Protein 8POF (pdb70)

Structure (mmCIF, N/CA/C/O backbone):
data_8POF
#
_entry.id   8POF
#
_cell.length_a   114.604
_cell.length_b   114.604
_cell.length_c   49.963
_cell.angle_alpha   90.000
_cell.angle_beta   90.000
_cell.angle_gamma   90.000
#
_symmetry.space_group_name_H-M   'I 41'
#
loop_
_entity.id
_entity.type
_entity.pdbx_description
1 polymer 'Putative glycosyl hydrolase family7'
2 non-polymer 2-AMINO-2-HYDROXYMETHYL-PROPANE-1,3-DIOL
3 non-polymer 'SODIUM ION'
4 water water
#
loop_
_atom_site.group_PDB
_atom_site.id
_atom_site.type_symbol
_atom_site.label_atom_id
_atom_site.label_alt_id
_atom_site.label_comp_id
_atom_site.label_asym_id
_atom_site.label_entity_id
_atom_site.label_seq_id
_atom_site.pdbx_PDB_ins_code
_atom_site.Cartn_x
_atom_site.Cartn_y
_atom_site.Cartn_z
_atom_site.occupancy
_atom_site.B_iso_or_equiv
_atom_site.auth_seq_id
_atom_site.auth_comp_id
_atom_site.auth_asym_id
_atom_site.auth_atom_id
_atom_site.pdbx_PDB_model_num
ATOM 1 N N . GLY A 1 1 ? -14.623 -9.557 15.892 1.000 42.280 1 GLY A N 1
ATOM 2 C CA . GLY A 1 1 ? -14.422 -9.267 14.446 1.000 39.910 1 GLY A CA 1
ATOM 3 C C . GLY A 1 1 ? -13.149 -9.907 13.917 1.000 38.460 1 GLY A C 1
ATOM 4 O O 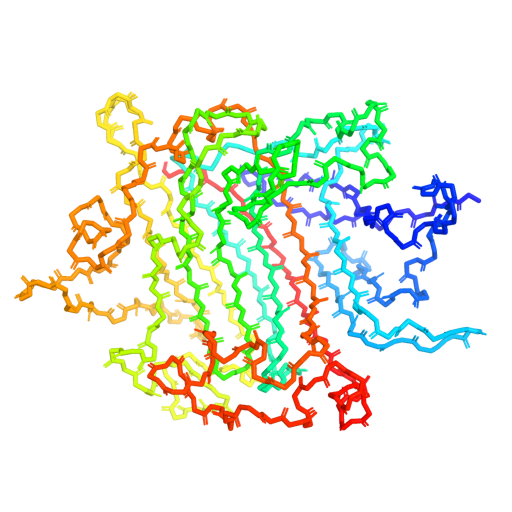. GLY A 1 1 ? -12.123 -9.865 14.627 1.000 39.890 1 GLY A O 1
ATOM 10 N N . GLU A 1 2 ? -13.213 -10.483 12.713 1.000 35.620 2 GLU A N 1
ATOM 11 C CA . GLU A 1 2 ? -12.056 -11.127 12.035 1.000 31.950 2 GLU A CA 1
ATOM 12 C C . GLU A 1 2 ? -11.008 -10.060 11.713 1.000 30.940 2 GLU A C 1
ATOM 13 O O . GLU A 1 2 ? -11.382 -9.037 11.113 1.000 32.410 2 GLU A O 1
ATOM 25 N N . GLN A 1 3 ? -9.752 -10.311 12.093 1.000 30.290 3 GLN A N 1
ATOM 26 C CA . GLN A 1 3 ? -8.588 -9.417 11.849 1.000 30.800 3 GLN A CA 1
ATOM 27 C C . GLN A 1 3 ? -7.706 -10.049 10.768 1.000 27.490 3 GLN A C 1
ATOM 28 O O . GLN A 1 3 ? -6.783 -10.812 11.113 1.000 26.470 3 GLN A O 1
ATOM 42 N N . ARG A 1 4 ? -7.994 -9.753 9.501 1.000 25.350 4 ARG A N 1
ATOM 43 C CA . ARG A 1 4 ? -7.245 -10.338 8.354 1.000 23.670 4 ARG A CA 1
ATOM 44 C C . ARG A 1 4 ? -5.828 -9.766 8.360 1.000 22.930 4 ARG A C 1
ATOM 45 O O . ARG A 1 4 ? -5.653 -8.556 8.504 1.000 21.390 4 ARG A O 1
ATOM 66 N N . PRO A 1 5 ? -4.774 -10.609 8.241 1.000 21.700 5 PRO A N 1
ATOM 67 C CA . PRO A 1 5 ? -3.410 -10.103 8.118 1.000 21.270 5 PRO A CA 1
ATOM 68 C C . PRO A 1 5 ? -3.277 -9.175 6.904 1.000 20.580 5 PRO A C 1
ATOM 69 O O . PRO A 1 5 ? -3.929 -9.408 5.900 1.000 20.690 5 PRO A O 1
ATOM 80 N N . LYS A 1 6 ? -2.447 -8.148 7.034 1.000 20.330 6 LYS A N 1
ATOM 81 C CA . LYS A 1 6 ? -2.119 -7.204 5.938 1.000 21.110 6 LYS A CA 1
ATOM 82 C C . LYS A 1 6 ? -0.743 -7.562 5.383 1.000 20.170 6 LYS A C 1
ATOM 83 O O . LYS A 1 6 ? 0.237 -7.452 6.142 1.000 20.580 6 LYS A O 1
ATOM 102 N N . TRP A 1 7 ? -0.686 -7.980 4.120 1.000 19.040 7 TRP A N 1
ATOM 103 C CA . TRP A 1 7 ? 0.575 -8.342 3.423 1.000 18.440 7 TRP A CA 1
ATOM 104 C C . TRP A 1 7 ? 0.935 -7.215 2.460 1.000 18.200 7 TRP A C 1
ATOM 105 O O . TRP A 1 7 ? 0.129 -6.928 1.551 1.000 18.390 7 TRP A O 1
ATOM 126 N N . THR A 1 8 ? 2.060 -6.547 2.708 1.000 17.650 8 THR A N 1
ATOM 127 C CA . THR A 1 8 ? 2.552 -5.443 1.849 1.000 17.900 8 THR A CA 1
ATOM 128 C C . THR A 1 8 ? 3.513 -6.038 0.824 1.000 18.200 8 THR A C 1
ATOM 129 O O . THR A 1 8 ? 4.477 -6.729 1.224 1.000 18.700 8 THR A O 1
ATOM 140 N N . TRP A 1 9 ? 3.237 -5.775 -0.446 1.000 17.400 9 TRP A N 1
ATOM 141 C CA . TRP A 1 9 ? 4.051 -6.255 -1.587 1.000 17.400 9 TRP A CA 1
ATOM 142 C C . TRP A 1 9 ? 4.308 -5.064 -2.506 1.000 18.330 9 TRP A C 1
ATOM 143 O O . TRP A 1 9 ? 3.822 -3.963 -2.189 1.000 18.060 9 TRP A O 1
ATOM 164 N N . GLU A 1 10 ? 5.076 -5.260 -3.573 1.000 19.720 10 GLU A N 1
ATOM 165 C CA . GLU A 1 10 ? 5.497 -4.158 -4.470 1.000 21.420 10 GLU A CA 1
ATOM 166 C C . GLU A 1 10 ? 4.939 -4.403 -5.868 1.000 19.830 10 GLU A C 1
ATOM 167 O O . GLU A 1 10 ? 5.192 -5.480 -6.418 1.000 18.320 10 GLU A O 1
ATOM 179 N N . LEU A 1 11 ? 4.224 -3.417 -6.407 1.000 19.170 11 LEU A N 1
ATOM 180 C CA . LEU A 1 11 ? 3.735 -3.408 -7.808 1.000 19.280 11 LEU A CA 1
ATOM 181 C C . LEU A 1 11 ? 4.442 -2.263 -8.532 1.000 19.420 11 LEU A C 1
ATOM 182 O O . LEU A 1 11 ? 4.184 -1.096 -8.172 1.000 18.460 11 LEU A O 1
ATOM 198 N N . ASP A 1 12 ? 5.340 -2.585 -9.465 1.000 20.330 12 ASP A N 1
ATOM 199 C CA . ASP A 1 12 ? 6.192 -1.594 -10.180 1.000 22.010 12 ASP A CA 1
ATOM 200 C C . ASP A 1 12 ? 6.777 -0.594 -9.174 1.000 21.470 12 ASP A C 1
ATOM 201 O O . ASP A 1 12 ? 6.683 0.634 -9.411 1.000 21.250 12 ASP A O 1
ATOM 210 N N . GLY A 1 13 ? 7.350 -1.112 -8.086 1.000 21.270 13 GLY A N 1
ATOM 211 C CA . GLY A 1 13 ? 8.163 -0.346 -7.123 1.000 21.790 13 GLY A CA 1
ATOM 212 C C . GLY A 1 13 ? 7.345 0.403 -6.082 1.000 21.810 13 GLY A C 1
ATOM 213 O O . GLY A 1 13 ? 7.982 1.073 -5.246 1.000 23.630 13 GLY A O 1
ATOM 217 N N . LYS A 1 14 ? 6.009 0.301 -6.108 1.000 19.710 14 LYS A N 1
ATOM 218 C CA . LYS A 1 14 ? 5.114 0.967 -5.120 1.000 19.530 14 LYS A CA 1
ATOM 219 C C . LYS A 1 14 ? 4.587 -0.059 -4.114 1.000 18.650 14 LYS A C 1
ATOM 220 O O . LYS A 1 14 ? 4.262 -1.187 -4.525 1.000 18.930 14 LYS A O 1
ATOM 239 N N . ALA A 1 15 ? 4.495 0.340 -2.846 1.000 18.100 15 ALA A N 1
ATOM 240 C CA . ALA A 1 15 ? 4.069 -0.529 -1.728 1.000 17.900 15 ALA A CA 1
ATOM 241 C C . ALA A 1 15 ? 2.545 -0.686 -1.751 1.000 18.070 15 ALA A C 1
ATOM 242 O O . ALA A 1 15 ? 1.844 0.283 -1.398 1.000 18.750 15 ALA A O 1
ATOM 249 N N . VAL A 1 16 ? 2.059 -1.863 -2.154 1.000 17.650 16 VAL A N 1
ATOM 250 C CA . VAL A 1 16 ? 0.609 -2.215 -2.151 1.000 17.660 16 VAL A CA 1
ATOM 251 C C . VAL A 1 16 ? 0.344 -3.088 -0.928 1.000 17.950 16 VAL A C 1
ATOM 252 O O . VAL A 1 16 ? 1.130 -4.024 -0.682 1.000 17.500 16 VAL A O 1
ATOM 265 N N . THR A 1 17 ? -0.720 -2.791 -0.186 1.000 18.310 17 THR A N 1
ATOM 266 C CA . THR A 1 17 ? -1.154 -3.652 0.941 1.000 17.890 17 THR A CA 1
ATOM 267 C C . THR A 1 17 ? -2.439 -4.374 0.550 1.000 18.430 17 THR A C 1
ATOM 268 O O . THR A 1 17 ? -3.419 -3.700 0.147 1.000 18.520 17 THR A O 1
ATOM 279 N N . SER A 1 18 ? -2.399 -5.701 0.629 1.000 17.240 18 SER A N 1
ATOM 280 C CA . SER A 1 18 ? -3.584 -6.577 0.457 1.000 17.880 18 SER A CA 1
ATOM 281 C C . SER A 1 18 ? -3.913 -7.212 1.800 1.000 18.020 18 SER A C 1
ATOM 282 O O . SER A 1 18 ? -3.015 -7.290 2.662 1.000 18.990 18 SER A O 1
ATOM 290 N N . LEU A 1 19 ? -5.163 -7.624 1.958 1.000 18.170 19 LEU A N 1
ATOM 291 C CA . LEU A 1 19 ? -5.611 -8.434 3.108 1.000 19.140 19 LEU A CA 1
ATOM 292 C C . LEU A 1 19 ? -5.437 -9.904 2.730 1.000 18.650 19 LEU A C 1
ATOM 293 O O . LEU A 1 19 ? -5.540 -10.226 1.526 1.000 20.100 19 LEU A O 1
ATOM 309 N N . ILE A 1 20 ? -5.143 -10.745 3.712 1.000 18.190 20 ILE A N 1
ATOM 310 C CA . ILE A 1 20 ? -5.084 -12.223 3.554 1.000 18.630 20 ILE A CA 1
ATOM 311 C C . ILE A 1 20 ? -6.414 -12.773 4.070 1.000 18.560 20 ILE A C 1
ATOM 312 O O . ILE A 1 20 ? -6.768 -12.450 5.223 1.000 19.530 20 ILE A O 1
ATOM 328 N N . THR A 1 21 ? -7.132 -13.544 3.252 1.000 17.830 21 THR A N 1
ATOM 329 C CA . THR A 1 21 ? -8.405 -14.181 3.681 1.000 18.440 21 THR A CA 1
ATOM 330 C C . THR A 1 21 ? -8.348 -15.681 3.392 1.000 17.860 21 THR A C 1
ATOM 331 O O . THR A 1 21 ? -7.817 -16.076 2.337 1.000 18.300 21 THR A O 1
ATOM 342 N N . GLN A 1 22 ? -8.871 -16.485 4.318 1.000 17.730 22 GLN A N 1
ATOM 343 C CA . GLN A 1 22 ? -8.823 -17.963 4.240 1.000 17.800 22 GLN A CA 1
ATOM 344 C C . GLN A 1 22 ? -10.091 -18.479 3.560 1.000 18.060 22 GLN A C 1
ATOM 345 O O . GLN A 1 22 ? -11.156 -17.829 3.681 1.000 17.660 22 GLN A O 1
ATOM 359 N N . ASP A 1 23 ? -9.944 -19.605 2.868 1.000 18.690 23 ASP A N 1
ATOM 360 C CA . ASP A 1 23 ? -10.996 -20.286 2.071 1.000 19.900 23 ASP A CA 1
ATOM 361 C C . ASP A 1 23 ? -12.206 -20.626 2.957 1.000 20.280 23 ASP A C 1
ATOM 362 O O . ASP A 1 23 ? -12.021 -20.974 4.140 1.000 19.490 23 ASP A O 1
ATOM 371 N N . THR A 1 24 ? -13.392 -20.573 2.351 1.000 21.270 24 THR A N 1
ATOM 372 C CA . THR A 1 24 ? -14.718 -20.816 2.988 1.000 23.040 24 THR A CA 1
ATOM 373 C C . THR A 1 24 ? -14.770 -22.194 3.669 1.000 24.080 24 THR A C 1
ATOM 374 O O . THR A 1 24 ? -15.548 -22.335 4.633 1.000 24.040 24 THR A O 1
ATOM 385 N N . VAL A 1 25 ? -13.998 -23.175 3.188 1.000 24.610 25 VAL A N 1
ATOM 386 C CA . VAL A 1 25 ? -13.994 -24.570 3.728 1.000 26.750 25 VAL A CA 1
ATOM 387 C C . VAL A 1 25 ? -13.631 -24.536 5.218 1.000 26.480 25 VAL A C 1
ATOM 388 O O . VAL A 1 25 ? -14.096 -25.435 5.953 1.000 26.940 25 VAL A O 1
ATOM 401 N N . SER A 1 26 ? -12.827 -23.551 5.636 1.000 24.130 26 SER A N 1
ATOM 402 C CA . SER A 1 26 ? -12.290 -23.413 7.018 1.000 25.350 26 SER A CA 1
ATOM 403 C C . SER A 1 26 ? -13.229 -22.586 7.902 1.000 25.440 26 SER A C 1
ATOM 404 O O . SER A 1 26 ? -12.865 -22.369 9.074 1.000 25.480 26 SER A O 1
ATOM 412 N N . ARG A 1 27 ? -14.367 -22.123 7.366 1.000 24.050 27 ARG A N 1
ATOM 413 C CA . ARG A 1 27 ? -15.229 -21.099 8.019 1.000 24.530 27 ARG A CA 1
ATOM 414 C C . ARG A 1 27 ? -16.498 -21.743 8.594 1.000 25.630 27 ARG A C 1
ATOM 415 O O . ARG A 1 27 ? -17.496 -21.024 8.754 1.000 26.080 27 ARG A O 1
ATOM 436 N N . GLY A 1 28 ? -16.450 -23.040 8.905 1.000 28.550 28 GLY A N 1
ATOM 437 C CA . GLY A 1 28 ? -17.553 -23.769 9.563 1.000 30.460 28 GLY A CA 1
ATOM 438 C C . GLY A 1 28 ? -18.725 -24.026 8.634 1.000 32.350 28 GLY A C 1
ATOM 439 O O . GLY A 1 28 ? -18.578 -23.834 7.408 1.000 31.800 28 GLY A O 1
ATOM 443 N N . THR A 1 29 ? -19.863 -24.431 9.209 1.000 34.460 29 THR A N 1
ATOM 444 C CA . THR A 1 29 ? -21.041 -24.974 8.474 1.000 35.860 29 THR A CA 1
ATOM 445 C C . THR A 1 29 ? -21.668 -23.912 7.562 1.000 35.860 29 THR A C 1
ATOM 446 O O . THR A 1 29 ? -22.204 -24.301 6.512 1.000 39.510 29 THR A O 1
ATOM 457 N N . THR A 1 30 ? -21.634 -22.633 7.947 1.000 35.330 30 THR A N 1
ATOM 458 C CA . THR A 1 30 ? -22.183 -21.515 7.125 1.000 35.310 30 THR A CA 1
ATOM 459 C C . THR A 1 30 ? -21.204 -21.168 5.995 1.000 34.680 30 THR A C 1
ATOM 460 O O . THR A 1 30 ? -21.660 -20.632 4.971 1.000 33.420 30 THR A O 1
ATOM 471 N N . GLY A 1 31 ? -19.910 -21.441 6.192 1.000 33.570 31 GLY A N 1
ATOM 472 C CA . GLY A 1 31 ? -18.830 -21.045 5.262 1.000 32.820 31 GLY A CA 1
ATOM 473 C C . GLY A 1 31 ? -18.514 -19.561 5.363 1.000 31.740 31 GLY A C 1
ATOM 474 O O . GLY A 1 31 ? -17.709 -19.067 4.538 1.000 30.950 31 GLY A O 1
ATOM 478 N N . LYS A 1 32 ? -19.110 -18.869 6.341 1.000 30.330 32 LYS A N 1
ATOM 479 C CA . LYS A 1 32 ? -18.920 -17.412 6.576 1.000 30.870 32 LYS A CA 1
ATOM 480 C C . LYS A 1 32 ? -18.569 -17.156 8.047 1.000 28.270 32 LYS A C 1
ATOM 481 O O . LYS A 1 32 ? -18.594 -15.989 8.455 1.000 28.830 32 LYS A O 1
ATOM 500 N N . GLY A 1 33 ? -18.207 -18.200 8.798 1.000 27.380 33 GLY A N 1
ATOM 501 C CA . GLY A 1 33 ? -17.661 -18.067 10.162 1.000 27.660 33 GLY A CA 1
ATOM 502 C C . GLY A 1 33 ? -16.373 -17.258 10.160 1.000 27.500 33 GLY A C 1
ATOM 503 O O . GLY A 1 33 ? -15.694 -17.229 9.112 1.000 26.600 33 GLY A O 1
ATOM 507 N N . ASP A 1 34 ? -16.051 -16.617 11.285 1.000 27.190 34 ASP A N 1
ATOM 508 C CA . ASP A 1 34 ? -14.813 -15.811 11.463 1.000 28.780 34 ASP A CA 1
ATOM 509 C C . ASP A 1 34 ? -13.594 -16.740 11.496 1.000 27.190 34 ASP A C 1
ATOM 510 O O . ASP A 1 34 ? -13.728 -17.886 11.962 1.000 27.700 34 ASP A O 1
ATOM 519 N N . ILE A 1 35 ? -12.447 -16.248 11.025 1.000 25.250 35 ILE A N 1
ATOM 520 C CA . ILE A 1 35 ? -11.144 -16.975 11.089 1.000 24.860 35 ILE A CA 1
ATOM 521 C C . ILE A 1 35 ? -10.263 -16.273 12.124 1.000 23.740 35 ILE A C 1
ATOM 522 O O . ILE A 1 35 ? -10.171 -15.039 12.082 1.000 23.850 35 ILE A O 1
ATOM 538 N N . ASP A 1 36 ? -9.648 -17.051 13.017 1.000 24.440 36 ASP A N 1
ATOM 539 C CA . ASP A 1 36 ? -8.496 -16.629 13.851 1.000 23.890 36 ASP A CA 1
ATOM 540 C C . ASP A 1 36 ? -7.231 -17.092 13.124 1.000 21.970 36 ASP A C 1
ATOM 541 O O . ASP A 1 36 ? -6.967 -18.303 13.128 1.000 22.580 36 ASP A O 1
ATOM 550 N N . TYR A 1 37 ? -6.498 -16.166 12.504 1.000 21.570 37 TYR A N 1
ATOM 551 C CA . TYR A 1 37 ? -5.310 -16.472 11.661 1.000 21.420 37 TYR A CA 1
ATOM 552 C C . TYR A 1 37 ? -4.179 -17.005 12.546 1.000 21.690 37 TYR A C 1
ATOM 553 O O . TYR A 1 37 ? -3.442 -17.872 12.089 1.000 21.140 37 TYR A O 1
ATOM 571 N N . ASN A 1 38 ? -4.086 -16.550 13.797 1.000 24.030 38 ASN A N 1
ATOM 572 C CA . ASN A 1 38 ? -3.119 -17.102 14.786 1.000 25.950 38 ASN A CA 1
ATOM 573 C C . ASN A 1 38 ? -3.395 -18.600 14.968 1.000 25.630 38 ASN A C 1
ATOM 574 O O . ASN A 1 38 ? -2.427 -19.380 15.006 1.000 26.800 38 ASN A O 1
ATOM 585 N N . ALA A 1 39 ? -4.669 -18.991 15.032 1.000 24.280 39 ALA A N 1
ATOM 586 C CA . ALA A 1 39 ? -5.107 -20.389 15.257 1.000 23.910 39 ALA A CA 1
ATOM 587 C C . ALA A 1 39 ? -4.886 -21.237 13.996 1.000 22.630 39 ALA A C 1
ATOM 588 O O . ALA A 1 39 ? -4.572 -22.432 14.148 1.000 22.280 39 ALA A O 1
ATOM 595 N N . THR A 1 40 ? -5.029 -20.664 12.794 1.000 21.390 40 THR A N 1
ATOM 596 C CA . THR A 1 40 ? -4.813 -21.424 11.526 1.000 21.460 40 THR A CA 1
ATOM 597 C C . THR A 1 40 ? -3.329 -21.368 11.126 1.000 20.580 40 THR A C 1
ATOM 598 O O . THR A 1 40 ? -2.963 -22.034 10.153 1.000 22.320 40 THR A O 1
ATOM 609 N N . GLY A 1 41 ? -2.501 -20.631 11.868 1.000 20.150 41 GLY A N 1
ATOM 610 C CA . GLY A 1 41 ? -1.035 -20.609 11.695 1.000 19.910 41 GLY A CA 1
ATOM 611 C C . GLY A 1 41 ? -0.625 -19.722 10.537 1.000 19.830 41 GLY A C 1
ATOM 612 O O . GLY A 1 41 ? 0.334 -20.079 9.834 1.000 19.300 41 GLY A O 1
ATOM 616 N N . VAL A 1 42 ? -1.344 -18.611 10.344 1.000 19.040 42 VAL A N 1
ATOM 617 C CA . VAL A 1 42 ? -1.093 -17.628 9.251 1.000 20.220 42 VAL A CA 1
ATOM 618 C C . VAL A 1 42 ? -0.647 -16.313 9.887 1.000 21.340 42 VAL A C 1
ATOM 619 O O . VAL A 1 42 ? -1.491 -15.640 10.509 1.000 21.920 42 VAL A O 1
ATOM 632 N N . LEU A 1 43 ? 0.631 -15.971 9.730 1.000 22.170 43 LEU A N 1
ATOM 633 C CA . LEU A 1 43 ? 1.277 -14.846 10.452 1.000 24.020 43 LEU A CA 1
ATOM 634 C C . LEU A 1 43 ? 1.922 -13.923 9.420 1.000 23.360 43 LEU A C 1
ATOM 635 O O . LEU A 1 43 ? 2.557 -14.434 8.494 1.000 22.750 43 LEU A O 1
ATOM 651 N N . VAL A 1 44 ? 1.731 -12.611 9.551 1.000 21.980 44 VAL A N 1
ATOM 652 C CA . VAL A 1 44 ? 2.547 -11.627 8.790 1.000 21.560 44 VAL A CA 1
ATOM 653 C C . VAL A 1 44 ? 3.453 -10.908 9.794 1.000 22.250 44 VAL A C 1
ATOM 654 O O . VAL A 1 44 ? 2.968 -10.552 10.894 1.000 21.990 44 VAL A O 1
ATOM 667 N N . SER A 1 45 ? 4.719 -10.728 9.422 1.000 22.340 45 SER A N 1
ATOM 668 C CA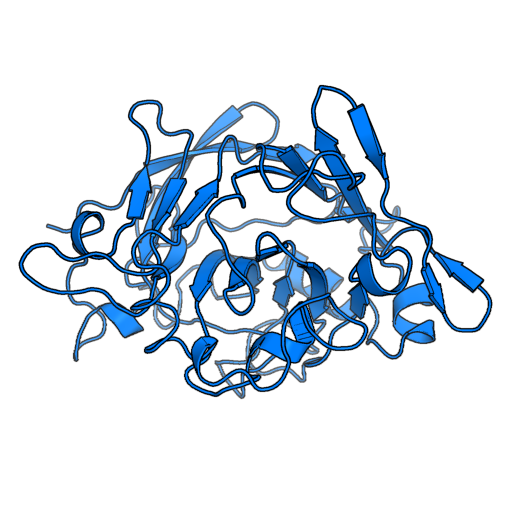 . SER A 1 45 ? 5.761 -10.033 10.230 1.000 23.310 45 SER A CA 1
ATOM 669 C C . SER A 1 45 ? 5.334 -8.585 10.530 1.000 25.010 45 SER A C 1
ATOM 670 O O . SER A 1 45 ? 4.432 -8.069 9.842 1.000 22.050 45 SER A O 1
ATOM 678 N N . GLU A 1 46 ? 5.997 -7.946 11.503 1.000 27.960 46 GLU A N 1
ATOM 679 C CA . GLU A 1 46 ? 5.705 -6.560 11.971 1.000 31.000 46 GLU A CA 1
ATOM 680 C C . GLU A 1 46 ? 5.837 -5.570 10.807 1.000 29.250 46 GLU A C 1
ATOM 681 O O . GLU A 1 46 ? 5.046 -4.616 10.752 1.000 30.110 46 GLU A O 1
ATOM 693 N N . ASP A 1 47 ? 6.814 -5.791 9.923 1.000 26.800 47 ASP A N 1
ATOM 694 C CA . ASP A 1 47 ? 7.143 -4.886 8.789 1.000 26.230 47 ASP A CA 1
ATOM 695 C C . ASP A 1 47 ? 6.190 -5.147 7.616 1.000 24.030 47 ASP A C 1
ATOM 696 O O . ASP A 1 47 ? 6.315 -4.448 6.604 1.000 22.790 47 ASP A O 1
ATOM 705 N N . GLY A 1 48 ? 5.281 -6.121 7.747 1.000 22.950 48 GLY A N 1
ATOM 706 C CA . GLY A 1 48 ? 4.237 -6.414 6.745 1.000 22.440 48 GLY A CA 1
ATOM 707 C C . GLY A 1 48 ? 4.757 -7.172 5.535 1.000 21.080 48 GLY A C 1
ATOM 708 O O . GLY A 1 48 ? 3.967 -7.365 4.598 1.000 21.180 48 GLY A O 1
ATOM 712 N N . LYS A 1 49 ? 6.014 -7.629 5.553 1.000 20.040 49 LYS A N 1
ATOM 713 C CA . LYS A 1 49 ? 6.715 -8.114 4.331 1.000 20.450 49 LYS A CA 1
ATOM 714 C C . LYS A 1 49 ? 6.719 -9.647 4.249 1.000 19.360 49 LYS A C 1
ATOM 715 O O . LYS A 1 49 ? 6.806 -10.156 3.123 1.000 17.850 49 LYS A O 1
ATOM 734 N N . THR A 1 50 ? 6.683 -10.349 5.382 1.000 18.540 50 THR A N 1
ATOM 735 C CA . THR A 1 50 ? 6.888 -11.823 5.432 1.000 18.260 50 THR A CA 1
ATOM 736 C C . THR A 1 50 ? 5.598 -12.513 5.877 1.000 18.520 50 THR A C 1
ATOM 737 O O . THR A 1 50 ? 5.069 -12.168 6.949 1.000 18.170 50 THR A O 1
ATOM 748 N N . LEU A 1 51 ? 5.126 -13.446 5.054 1.000 18.290 51 LEU A N 1
ATOM 749 C CA . LEU A 1 51 ? 3.956 -14.309 5.335 1.000 18.000 51 LEU A CA 1
ATOM 750 C C . LEU A 1 51 ? 4.469 -15.684 5.757 1.000 18.110 51 LEU A C 1
ATOM 751 O O . LEU A 1 51 ? 5.172 -16.326 4.957 1.000 16.850 51 LEU A O 1
ATOM 767 N N . THR A 1 52 ? 4.138 -16.097 6.980 1.000 17.790 52 THR A N 1
ATOM 768 C CA . THR A 1 52 ? 4.416 -17.461 7.506 1.000 18.390 52 THR A CA 1
ATOM 769 C C . THR A 1 52 ? 3.120 -18.273 7.485 1.000 18.260 52 THR A C 1
ATOM 770 O O . THR A 1 52 ? 2.098 -17.788 8.013 1.000 18.900 52 THR A O 1
ATOM 781 N N . GLN A 1 53 ? 3.183 -19.456 6.880 1.000 17.300 53 GLN A N 1
ATOM 782 C CA . GLN A 1 53 ? 2.042 -20.378 6.724 1.000 17.140 53 GLN A CA 1
ATOM 783 C C . GLN A 1 53 ? 2.432 -21.733 7.314 1.000 16.860 53 GLN A C 1
ATOM 784 O O . GLN A 1 53 ? 3.315 -22.391 6.735 1.000 15.820 53 GLN A O 1
ATOM 798 N N . ARG A 1 54 ? 1.807 -22.108 8.436 1.000 16.850 54 ARG A N 1
ATOM 799 C CA . ARG A 1 54 ? 2.087 -23.382 9.146 1.000 17.780 54 ARG A CA 1
ATOM 800 C C . ARG A 1 54 ? 1.122 -24.469 8.669 1.000 17.730 54 ARG A C 1
ATOM 801 O O . ARG A 1 54 ? -0.062 -24.165 8.431 1.000 17.410 54 ARG A O 1
ATOM 822 N N . MET A 1 55 ? 1.611 -25.705 8.572 1.000 17.530 55 MET A N 1
ATOM 823 C CA . MET A 1 55 ? 0.775 -26.877 8.218 1.000 18.580 55 MET A CA 1
ATOM 824 C C . MET A 1 55 ? -0.123 -27.241 9.407 1.000 18.740 55 MET A C 1
ATOM 825 O O . MET A 1 55 ? -1.337 -27.496 9.199 1.000 18.350 55 MET A O 1
ATOM 839 N N . ARG A 1 56 ? 0.458 -27.281 10.607 1.000 19.930 56 ARG A N 1
ATOM 840 C CA . ARG A 1 56 ? -0.255 -27.701 11.844 1.000 20.980 56 ARG A CA 1
ATOM 841 C C . ARG A 1 56 ? -0.008 -26.658 12.934 1.000 20.360 56 ARG A C 1
ATOM 842 O O . ARG A 1 56 ? 1.160 -26.282 13.139 1.000 19.670 56 ARG A O 1
ATOM 863 N N . THR A 1 57 ? -1.081 -26.219 13.596 1.000 20.240 57 THR A N 1
ATOM 864 C CA . THR A 1 57 ? -1.054 -25.194 14.672 1.000 20.990 57 THR A CA 1
ATOM 865 C C . THR A 1 57 ? -2.028 -25.601 15.781 1.000 22.010 57 THR A C 1
ATOM 866 O O . THR A 1 57 ? -3.204 -25.864 15.462 1.000 21.200 57 THR A O 1
ATOM 877 N N . MET A 1 58 ? -1.546 -25.637 17.026 1.000 22.530 58 MET A N 1
ATOM 878 C CA . MET A 1 58 ? -2.373 -25.945 18.222 1.000 24.170 58 MET A CA 1
ATOM 879 C C . MET A 1 58 ? -2.429 -24.688 19.093 1.000 23.030 58 MET A C 1
ATOM 880 O O . MET A 1 58 ? -1.363 -24.174 19.429 1.000 20.870 58 MET A O 1
ATOM 894 N N . THR A 1 59 ? -3.633 -24.200 19.398 1.000 22.900 59 THR A N 1
ATOM 895 C CA . THR A 1 59 ? -3.871 -23.046 20.305 1.000 24.100 59 THR A CA 1
ATOM 896 C C . THR A 1 59 ? -4.821 -23.525 21.409 1.000 25.790 59 THR A C 1
ATOM 897 O O . THR A 1 59 ? -4.333 -24.160 22.360 1.000 26.160 59 THR A O 1
ATOM 908 N N . THR A 1 60 ? -6.118 -23.246 21.275 1.000 25.980 60 THR A N 1
ATOM 909 C CA . THR A 1 60 ? -7.197 -23.850 22.103 1.000 27.250 60 THR A CA 1
ATOM 910 C C . THR A 1 60 ? -7.841 -24.989 21.306 1.000 27.980 60 THR A C 1
ATOM 911 O O . THR A 1 60 ? -8.656 -25.733 21.879 1.000 28.620 60 THR A O 1
ATOM 922 N N . TRP A 1 61 ? -7.483 -25.097 20.021 1.000 27.240 61 TRP A N 1
ATOM 923 C CA . TRP A 1 61 ? -7.887 -26.190 19.100 1.000 27.240 61 TRP A CA 1
ATOM 924 C C . TRP A 1 61 ? -6.761 -26.407 18.084 1.000 27.600 61 TRP A C 1
ATOM 925 O O . TRP A 1 61 ? -5.824 -25.589 18.059 1.000 25.520 61 TRP A O 1
ATOM 946 N N . GLU A 1 62 ? -6.847 -27.471 17.288 1.000 27.500 62 GLU A N 1
ATOM 947 C CA . GLU A 1 62 ? -5.735 -27.906 16.410 1.000 26.980 62 GLU A CA 1
ATOM 948 C C . GLU A 1 62 ? -6.120 -27.736 14.942 1.000 25.880 62 GLU A C 1
ATOM 949 O O . GLU A 1 62 ? -7.032 -28.447 14.476 1.000 25.150 62 GLU A O 1
ATOM 961 N N . ASN A 1 63 ? -5.416 -26.848 14.243 1.000 24.140 63 ASN A N 1
ATOM 962 C CA . ASN A 1 63 ? -5.454 -26.775 12.763 1.000 23.640 63 ASN A CA 1
ATOM 963 C C . ASN A 1 63 ? -4.501 -27.839 12.216 1.000 22.680 63 ASN A C 1
ATOM 964 O O . ASN A 1 63 ? -3.307 -27.784 12.521 1.000 20.920 63 ASN A O 1
ATOM 975 N N . LYS A 1 64 ? -5.024 -28.777 11.433 1.000 23.030 64 LYS A N 1
ATOM 976 C CA . LYS A 1 64 ? -4.259 -29.940 10.924 1.000 23.510 64 LYS A CA 1
ATOM 977 C C . LYS A 1 64 ? -4.207 -29.913 9.393 1.000 22.030 64 LYS A C 1
ATOM 978 O O . LYS A 1 64 ? -3.704 -30.884 8.827 1.000 20.290 64 LYS A O 1
ATOM 997 N N . TRP A 1 65 ? -4.694 -28.841 8.760 1.000 22.030 65 TRP A N 1
ATOM 998 C CA . TRP A 1 65 ? -5.030 -28.834 7.305 1.000 23.230 65 TRP A CA 1
ATOM 999 C C . TRP A 1 65 ? -4.289 -27.720 6.561 1.000 22.620 65 TRP A C 1
ATOM 1000 O O . TRP A 1 65 ? -4.695 -27.410 5.425 1.000 23.310 65 TRP A O 1
ATOM 1021 N N . GLY A 1 66 ? -3.250 -27.145 7.169 1.000 20.930 66 GLY A N 1
ATOM 1022 C CA . GLY A 1 66 ? -2.604 -25.930 6.641 1.000 19.890 66 GLY A CA 1
ATOM 1023 C C . GLY A 1 66 ? -3.648 -24.869 6.341 1.000 18.690 66 GLY A C 1
ATOM 1024 O O . GLY A 1 66 ? -4.567 -24.672 7.155 1.000 18.970 66 GLY A O 1
ATOM 1028 N N . SER A 1 67 ? -3.553 -24.206 5.196 1.000 17.590 67 SER A N 1
ATOM 1029 C CA . SER A 1 67 ? -4.533 -23.150 4.839 1.000 17.080 67 SER A CA 1
ATOM 1030 C C . SER A 1 67 ? -4.501 -22.887 3.336 1.000 17.100 67 SER A C 1
ATOM 1031 O O . SER A 1 67 ? -3.417 -23.013 2.733 1.000 16.070 67 SER A O 1
ATOM 1039 N N . ARG A 1 68 ? -5.661 -22.559 2.768 1.000 16.870 68 ARG A N 1
ATOM 1040 C CA . ARG A 1 68 ? -5.731 -21.933 1.426 1.000 17.030 68 ARG A CA 1
ATOM 1041 C C . ARG A 1 68 ? -6.112 -20.467 1.614 1.000 16.750 68 ARG A C 1
ATOM 1042 O O . ARG A 1 68 ? -7.197 -20.189 2.170 1.000 16.630 68 ARG A O 1
ATOM 1063 N N . LEU A 1 69 ? -5.221 -19.573 1.186 1.000 16.590 69 LEU A N 1
ATOM 1064 C CA . LEU A 1 69 ? -5.337 -18.111 1.380 1.000 16.680 69 LEU A CA 1
ATOM 1065 C C . LEU A 1 69 ? -5.472 -17.414 0.028 1.000 16.750 69 LEU A C 1
ATOM 1066 O O . LEU A 1 69 ? -4.879 -17.884 -0.962 1.000 16.130 69 LEU A O 1
ATOM 1082 N N . TYR A 1 70 ? -6.210 -16.309 0.011 1.000 16.740 70 TYR A N 1
ATOM 1083 C CA . TYR A 1 70 ? -6.365 -15.422 -1.167 1.000 16.480 70 TYR A CA 1
ATOM 1084 C C . TYR A 1 70 ? -5.901 -14.022 -0.787 1.000 16.710 70 TYR A C 1
ATOM 1085 O O . TYR A 1 70 ? -6.169 -13.583 0.358 1.000 15.440 70 TYR A O 1
ATOM 1103 N N . LEU A 1 71 ? -5.229 -13.340 -1.713 1.000 16.590 71 LEU A N 1
ATOM 1104 C CA . LEU A 1 71 ? -4.967 -11.892 -1.558 1.000 17.460 71 LEU A CA 1
ATOM 1105 C C . LEU A 1 71 ? -6.267 -11.156 -1.870 1.000 17.500 71 LEU A C 1
ATOM 1106 O O . LEU A 1 71 ? -6.810 -11.332 -2.974 1.000 17.820 71 LEU A O 1
ATOM 1122 N N . LEU A 1 72 ? -6.742 -10.403 -0.890 1.000 17.110 72 LEU A N 1
ATOM 1123 C CA . LEU A 1 72 ? -8.010 -9.650 -0.930 1.000 17.840 72 LEU A CA 1
ATOM 1124 C C . LEU A 1 72 ? -7.660 -8.169 -1.052 1.000 17.590 72 LEU A C 1
ATOM 1125 O O . LEU A 1 72 ? -6.736 -7.702 -0.335 1.000 17.440 72 LEU A O 1
ATOM 1141 N N . ASN A 1 73 ? -8.368 -7.463 -1.930 1.000 17.350 73 ASN A N 1
ATOM 1142 C CA . ASN A 1 73 ? -8.225 -6.000 -2.098 1.000 17.910 73 ASN A CA 1
ATOM 1143 C C . ASN A 1 73 ? -8.466 -5.325 -0.741 1.000 18.300 73 ASN A C 1
ATOM 1144 O O . ASN A 1 73 ? -9.255 -5.850 0.073 1.000 17.660 73 ASN A O 1
ATOM 1155 N N . ALA A 1 74 ? -7.815 -4.186 -0.522 1.000 18.820 74 ALA A N 1
ATOM 1156 C CA . ALA A 1 74 ? -7.945 -3.348 0.692 1.000 20.340 74 ALA A CA 1
ATOM 1157 C C . ALA A 1 74 ? -9.419 -2.980 0.942 1.000 20.770 74 ALA A C 1
ATOM 1158 O O . ALA A 1 74 ? -9.749 -2.682 2.100 1.000 21.200 74 ALA A O 1
ATOM 1165 N N . ASP A 1 75 ? -10.283 -3.054 -0.079 1.000 21.540 75 ASP A N 1
ATOM 1166 C CA . ASP A 1 75 ? -11.743 -2.775 0.063 1.000 22.120 75 ASP A CA 1
ATOM 1167 C C . ASP A 1 75 ? -12.403 -3.844 0.950 1.000 22.510 75 ASP A C 1
ATOM 1168 O O . ASP A 1 75 ? -13.520 -3.587 1.432 1.000 22.650 75 ASP A O 1
ATOM 1177 N N . GLY A 1 76 ? -11.747 -4.994 1.151 1.000 21.120 76 GLY A N 1
ATOM 1178 C CA . GLY A 1 76 ? -12.201 -6.073 2.051 1.000 21.930 76 GLY A CA 1
ATOM 1179 C C . GLY A 1 76 ? -13.401 -6.827 1.501 1.000 21.990 76 GLY A C 1
ATOM 1180 O O . GLY A 1 76 ? -14.081 -7.506 2.290 1.000 21.150 76 GLY A O 1
ATOM 1184 N N . GLN A 1 77 ? -13.660 -6.739 0.194 1.000 22.700 77 GLN A N 1
ATOM 1185 C CA . GLN A 1 77 ? -14.869 -7.354 -0.424 1.000 24.220 77 GLN A CA 1
ATOM 1186 C C . GLN A 1 77 ? -14.543 -8.074 -1.735 1.000 23.890 77 GLN A C 1
ATOM 1187 O O . GLN A 1 77 ? -15.316 -8.975 -2.111 1.000 25.020 77 GLN A O 1
ATOM 1201 N N . ASN A 1 78 ? -13.451 -7.697 -2.396 1.000 22.030 78 ASN A N 1
ATOM 1202 C CA . ASN A 1 78 ? -13.054 -8.231 -3.722 1.000 21.030 78 ASN A CA 1
ATOM 1203 C C . ASN A 1 78 ? -11.635 -8.786 -3.650 1.000 19.660 78 ASN A C 1
ATOM 1204 O O . ASN A 1 78 ? -10.800 -8.205 -2.922 1.000 18.490 78 ASN A O 1
ATOM 1215 N N . TYR A 1 79 ? -11.367 -9.862 -4.392 1.000 18.370 79 TYR A N 1
ATOM 1216 C CA . TYR A 1 79 ? -10.000 -10.425 -4.492 1.000 17.860 79 TYR A CA 1
ATOM 1217 C C . TYR A 1 79 ? -9.106 -9.383 -5.168 1.000 17.550 79 TYR A C 1
ATOM 1218 O O . TYR A 1 79 ? -9.616 -8.547 -5.954 1.000 16.680 79 TYR A O 1
ATOM 1236 N N . GLU A 1 80 ? -7.824 -9.401 -4.805 1.000 17.240 80 GLU A N 1
ATOM 1237 C CA . GLU A 1 80 ? -6.774 -8.529 -5.378 1.000 17.170 80 GLU A CA 1
ATOM 1238 C C . GLU A 1 80 ? -6.418 -9.049 -6.774 1.000 17.280 80 GLU A C 1
ATOM 1239 O O . GLU A 1 80 ? -5.646 -10.018 -6.861 1.000 17.590 80 GLU A O 1
ATOM 1251 N N . MET A 1 81 ? -6.980 -8.440 -7.820 1.000 17.110 81 MET A N 1
ATOM 1252 C CA . MET A 1 81 ? -6.914 -8.997 -9.196 1.000 17.050 81 MET A CA 1
ATOM 1253 C C . MET A 1 81 ? -5.578 -8.618 -9.843 1.000 17.300 81 MET A C 1
ATOM 1254 O O . MET A 1 81 ? -5.181 -7.445 -9.756 1.000 17.380 81 MET A O 1
ATOM 1268 N N . VAL A 1 82 ? -4.928 -9.579 -10.502 1.000 16.800 82 VAL A N 1
ATOM 1269 C CA . VAL A 1 82 ? -3.638 -9.343 -11.211 1.000 17.030 82 VAL A CA 1
ATOM 1270 C C . VAL A 1 82 ? -3.739 -9.889 -12.638 1.000 17.400 82 VAL A C 1
ATOM 1271 O O . VAL A 1 82 ? -4.446 -10.884 -12.867 1.000 16.510 82 VAL A O 1
ATOM 1284 N N . ASP A 1 83 ? -3.060 -9.219 -13.562 1.000 18.100 83 ASP A N 1
ATOM 1285 C CA . ASP A 1 83 ? -2.834 -9.704 -14.945 1.000 19.000 83 ASP A CA 1
ATOM 1286 C C . ASP A 1 83 ? -1.317 -9.789 -15.122 1.000 18.600 83 ASP A C 1
ATOM 1287 O O . ASP A 1 83 ? -0.670 -8.723 -15.147 1.000 17.850 83 ASP A O 1
ATOM 1296 N N . LEU A 1 84 ? -0.773 -11.007 -15.158 1.000 18.100 84 LEU A N 1
ATOM 1297 C CA . LEU A 1 84 ? 0.694 -11.244 -15.083 1.000 18.920 84 LEU A CA 1
ATOM 1298 C C . LEU A 1 84 ? 1.339 -11.153 -16.473 1.000 18.310 84 LEU A C 1
ATOM 1299 O O . LEU A 1 84 ? 2.572 -11.141 -16.540 1.000 17.830 84 LEU A O 1
ATOM 1315 N N . LYS A 1 85 ? 0.552 -11.027 -17.544 1.000 18.350 85 LYS A N 1
ATOM 1316 C CA . LYS A 1 85 ? 1.108 -10.944 -18.920 1.000 18.650 85 LYS A CA 1
ATOM 1317 C C . LYS A 1 85 ? 1.986 -9.695 -19.033 1.000 18.410 85 LYS A C 1
ATOM 1318 O O . LYS A 1 85 ? 1.522 -8.602 -18.638 1.000 18.370 85 LYS A O 1
ATOM 1337 N N . GLY A 1 86 ? 3.207 -9.861 -19.550 1.000 17.680 86 GLY A N 1
ATOM 1338 C CA . GLY A 1 86 ? 4.190 -8.774 -19.725 1.000 17.990 86 GLY A CA 1
ATOM 1339 C C . GLY A 1 86 ? 4.749 -8.304 -18.398 1.000 18.380 86 GLY A C 1
ATOM 1340 O O . GLY A 1 86 ? 5.329 -7.204 -18.357 1.000 19.020 86 GLY A O 1
ATOM 1344 N N . LYS A 1 87 ? 4.582 -9.109 -17.345 1.000 17.940 87 LYS A N 1
ATOM 1345 C CA . LYS A 1 87 ? 5.104 -8.817 -15.989 1.000 18.580 87 LYS A CA 1
ATOM 1346 C C . LYS A 1 87 ? 6.074 -9.919 -15.575 1.000 17.890 87 LYS A C 1
ATOM 1347 O O . LYS A 1 87 ? 6.065 -11.005 -16.178 1.000 17.860 87 LYS A O 1
ATOM 1366 N N . GLU A 1 88 ? 6.864 -9.637 -14.549 1.000 17.780 88 GLU A N 1
ATOM 1367 C CA . GLU A 1 88 ? 7.570 -10.683 -13.782 1.000 18.960 88 GLU A CA 1
ATOM 1368 C C . GLU A 1 88 ? 7.010 -10.641 -12.367 1.000 17.700 88 GLU A C 1
ATOM 1369 O O . GLU A 1 88 ? 6.652 -9.534 -11.903 1.000 16.980 88 GLU A O 1
ATOM 1381 N N . LEU A 1 89 ? 6.868 -11.821 -11.776 1.000 16.920 89 LEU A N 1
ATOM 1382 C CA . LEU A 1 89 ? 6.512 -12.014 -10.354 1.000 16.590 89 LEU A CA 1
ATOM 1383 C C . LEU A 1 89 ? 7.712 -12.669 -9.673 1.000 15.760 89 LEU A C 1
ATOM 1384 O O . LEU A 1 89 ? 8.218 -13.685 -10.183 1.000 16.000 89 LEU A O 1
ATOM 1400 N N . ALA A 1 90 ? 8.174 -12.070 -8.587 1.000 15.320 90 ALA A N 1
ATOM 1401 C CA . ALA A 1 90 ? 9.279 -12.597 -7.770 1.000 15.070 90 ALA A CA 1
ATOM 1402 C C . ALA A 1 90 ? 8.827 -12.623 -6.315 1.000 15.270 90 ALA A C 1
ATOM 1403 O O . ALA A 1 90 ? 8.028 -11.756 -5.900 1.000 15.490 90 ALA A O 1
ATOM 1410 N N . PHE A 1 91 ? 9.316 -13.601 -5.569 1.000 14.990 91 PHE A N 1
ATOM 1411 C CA . PHE A 1 91 ? 9.151 -13.654 -4.099 1.000 14.730 91 PHE A CA 1
ATOM 1412 C C . PHE A 1 91 ? 10.383 -14.331 -3.516 1.000 15.230 91 PHE A C 1
ATOM 1413 O O . PHE A 1 91 ? 11.026 -15.125 -4.234 1.000 14.920 91 PHE A O 1
ATOM 1430 N N . ASP A 1 92 ? 10.710 -13.989 -2.270 1.000 15.610 92 ASP A N 1
ATOM 1431 C CA . ASP A 1 92 ? 11.745 -14.694 -1.478 1.000 16.590 92 ASP A CA 1
ATOM 1432 C C . ASP A 1 92 ? 11.016 -15.786 -0.700 1.000 16.040 92 ASP A C 1
ATOM 1433 O O . ASP A 1 92 ? 9.868 -15.560 -0.302 1.000 15.380 92 ASP A O 1
ATOM 1442 N N . VAL A 1 93 ? 11.646 -16.938 -0.528 1.000 15.780 93 VAL A N 1
ATOM 1443 C CA . VAL A 1 93 ? 10.974 -18.100 0.102 1.000 16.160 93 VAL A CA 1
ATOM 1444 C C . VAL A 1 93 ? 12.000 -18.844 0.959 1.000 16.540 93 VAL A C 1
ATOM 1445 O O . VAL A 1 93 ? 13.179 -18.899 0.576 1.000 17.060 93 VAL A O 1
ATOM 1458 N N . ASP A 1 94 ? 11.558 -19.310 2.121 1.000 16.820 94 ASP A N 1
ATOM 1459 C CA . ASP A 1 94 ? 12.277 -20.300 2.957 1.000 17.250 94 ASP A CA 1
ATOM 1460 C C . ASP A 1 94 ? 11.504 -21.613 2.872 1.000 16.160 94 ASP A C 1
ATOM 1461 O O . ASP A 1 94 ? 10.391 -21.674 3.420 1.000 15.500 94 ASP A O 1
ATOM 1470 N N . MET A 1 95 ? 12.090 -22.610 2.205 1.000 16.060 95 MET A N 1
ATOM 1471 C CA . MET A 1 95 ? 11.485 -23.946 1.965 1.000 16.390 95 MET A CA 1
ATOM 1472 C C . MET A 1 95 ? 12.077 -24.972 2.936 1.000 17.360 95 MET A C 1
ATOM 1473 O O . MET A 1 95 ? 11.709 -26.154 2.814 1.000 16.900 95 MET A O 1
ATOM 1487 N N . SER A 1 96 ? 12.965 -24.536 3.844 1.000 18.320 96 SER A N 1
ATOM 1488 C CA . SER A 1 96 ? 13.821 -25.440 4.662 1.000 18.860 96 SER A CA 1
ATOM 1489 C C . SER A 1 96 ? 12.990 -26.307 5.621 1.000 19.460 96 SER A C 1
ATOM 1490 O O . SER A 1 96 ? 13.496 -27.383 6.005 1.000 20.180 96 SER A O 1
ATOM 1498 N N . ALA A 1 97 ? 11.769 -25.894 5.984 1.000 18.210 97 ALA A N 1
ATOM 1499 C CA . ALA A 1 97 ? 10.891 -26.644 6.920 1.000 18.120 97 ALA A CA 1
ATOM 1500 C C . ALA A 1 97 ? 9.814 -27.441 6.166 1.000 18.220 97 ALA A C 1
ATOM 1501 O O . ALA A 1 97 ? 8.812 -27.817 6.800 1.000 18.530 97 ALA A O 1
ATOM 1508 N N . LEU A 1 98 ? 10.020 -27.744 4.879 1.000 17.200 98 LEU A N 1
ATOM 1509 C CA . LEU A 1 98 ? 9.021 -28.479 4.050 1.000 17.150 98 LEU A CA 1
ATOM 1510 C C . LEU A 1 98 ? 9.575 -29.833 3.621 1.000 17.410 98 LEU A C 1
ATOM 1511 O O . LEU A 1 98 ? 10.332 -29.937 2.656 1.000 16.260 98 LEU A O 1
ATOM 1527 N N . PRO A 1 99 ? 9.167 -30.929 4.296 1.000 17.540 99 PRO A N 1
ATOM 1528 C CA . PRO A 1 99 ? 9.640 -32.263 3.933 1.000 18.010 99 PRO A CA 1
ATOM 1529 C C . PRO A 1 99 ? 8.956 -32.791 2.667 1.000 18.070 99 PRO A C 1
ATOM 1530 O O . PRO A 1 99 ? 8.027 -32.160 2.173 1.000 17.810 99 PRO A O 1
ATOM 1541 N N . CYS A 1 100 ? 9.424 -33.938 2.183 1.000 17.930 100 CYS A N 1
ATOM 1542 C CA . CYS A 1 100 ? 8.767 -34.712 1.095 1.000 18.730 100 CYS A CA 1
ATOM 1543 C C . CYS A 1 100 ? 7.258 -34.794 1.366 1.000 18.390 100 CYS A C 1
ATOM 1544 O O . CYS A 1 100 ? 6.870 -34.856 2.556 1.000 17.740 100 CYS A O 1
ATOM 1551 N N . SER A 1 101 ? 6.459 -34.699 0.298 1.000 17.260 101 SER A N 1
ATOM 1552 C CA . SER A 1 101 ? 4.996 -34.985 0.242 1.000 17.700 101 SER A CA 1
ATOM 1553 C C . SER A 1 101 ? 4.137 -33.815 0.736 1.000 16.970 101 SER A C 1
ATOM 1554 O O . SER A 1 101 ? 2.903 -33.938 0.662 1.000 16.850 101 SER A O 1
ATOM 1562 N N . ILE A 1 102 ? 4.739 -32.722 1.212 1.000 15.720 102 ILE A N 1
ATOM 1563 C CA . ILE A 1 102 ? 3.979 -31.469 1.474 1.000 15.540 102 ILE A CA 1
ATOM 1564 C C . ILE A 1 102 ? 4.045 -30.607 0.210 1.000 15.180 102 ILE A C 1
ATOM 1565 O O . ILE A 1 102 ? 4.998 -30.761 -0.572 1.000 15.860 102 ILE A O 1
ATOM 1581 N N . ASN A 1 103 ? 3.058 -29.739 0.016 1.000 15.740 103 ASN A N 1
ATOM 1582 C CA . ASN A 1 103 ? 2.976 -28.847 -1.167 1.000 15.730 103 ASN A CA 1
ATOM 1583 C C . ASN A 1 103 ? 2.737 -27.425 -0.661 1.000 15.210 103 ASN A C 1
ATOM 1584 O O . ASN A 1 103 ? 1.625 -27.134 -0.205 1.000 15.170 103 ASN A O 1
ATOM 1595 N N . ALA A 1 104 ? 3.784 -26.599 -0.695 1.000 14.990 104 ALA A N 1
ATOM 1596 C CA . ALA A 1 104 ? 3.694 -25.136 -0.537 1.000 14.960 104 ALA A CA 1
ATOM 1597 C C . ALA A 1 104 ? 3.415 -24.568 -1.928 1.000 15.120 104 ALA A C 1
ATOM 1598 O O . ALA A 1 104 ? 4.325 -24.604 -2.782 1.000 14.860 104 ALA A O 1
ATOM 1605 N N . ALA A 1 105 ? 2.187 -24.103 -2.159 1.000 15.740 105 ALA A N 1
ATOM 1606 C CA . ALA A 1 105 ? 1.740 -23.614 -3.482 1.000 15.390 105 ALA A CA 1
ATOM 1607 C C . ALA A 1 105 ? 1.495 -22.103 -3.431 1.000 15.250 105 ALA A C 1
ATOM 1608 O O . ALA A 1 105 ? 0.870 -21.602 -2.483 1.000 14.760 105 ALA A O 1
ATOM 1615 N N . LEU A 1 106 ? 2.024 -21.397 -4.426 1.000 15.200 106 LEU A N 1
ATOM 1616 C CA . LEU A 1 106 ? 1.714 -19.971 -4.683 1.000 15.000 106 LEU A CA 1
ATOM 1617 C C . LEU A 1 106 ? 1.368 -19.900 -6.163 1.000 14.920 106 LEU A C 1
ATOM 1618 O O . LEU A 1 106 ? 2.209 -20.291 -6.986 1.000 14.800 106 LEU A O 1
ATOM 1634 N N . TYR A 1 107 ? 0.129 -19.531 -6.472 1.000 14.870 107 TYR A N 1
ATOM 1635 C CA . TYR A 1 107 ? -0.408 -19.681 -7.839 1.000 14.700 107 TYR A CA 1
ATOM 1636 C C . TYR A 1 107 ? -1.546 -18.705 -8.070 1.000 14.630 107 TYR A C 1
ATOM 1637 O O . TYR A 1 107 ? -1.945 -17.981 -7.136 1.000 14.450 107 TYR A O 1
ATOM 1655 N N . THR A 1 108 ? -2.000 -18.656 -9.323 1.000 15.180 108 THR A N 1
ATOM 1656 C CA . THR A 1 108 ? -3.107 -17.763 -9.745 1.000 15.740 108 THR A CA 1
ATOM 1657 C C . THR A 1 108 ? -4.171 -18.613 -10.433 1.000 15.830 108 THR A C 1
ATOM 1658 O O . THR A 1 108 ? -3.813 -19.601 -11.115 1.000 16.910 108 THR A O 1
ATOM 1669 N N . VAL A 1 109 ? -5.426 -18.225 -10.250 1.000 15.660 109 VAL A N 1
ATOM 1670 C CA . VAL A 1 109 ? -6.594 -18.873 -10.909 1.000 16.060 109 VAL A CA 1
ATOM 1671 C C . VAL A 1 109 ? -7.566 -17.783 -11.344 1.000 15.990 109 VAL A C 1
ATOM 1672 O O . VAL A 1 109 ? -7.639 -16.732 -10.667 1.000 15.340 109 VAL A O 1
ATOM 1685 N N . GLU A 1 110 ? -8.311 -18.043 -12.417 1.000 16.840 110 GLU A N 1
ATOM 1686 C CA . GLU A 1 110 ? -9.355 -17.105 -12.887 1.000 17.720 110 GLU A CA 1
ATOM 1687 C C . GLU A 1 110 ? -10.617 -17.300 -12.041 1.000 18.100 110 GLU A C 1
ATOM 1688 O O . GLU A 1 110 ? -11.674 -17.671 -12.596 1.000 18.250 110 GLU A O 1
ATOM 1700 N N . MET A 1 111 ? -10.509 -17.056 -10.734 1.000 18.230 111 MET A N 1
ATOM 1701 C CA . MET A 1 111 ? -11.686 -16.896 -9.852 1.000 17.920 111 MET A CA 1
ATOM 1702 C C . MET A 1 111 ? -12.324 -15.540 -10.178 1.000 18.460 111 MET A C 1
ATOM 1703 O O . MET A 1 111 ? -11.596 -14.620 -10.627 1.000 17.710 111 MET A O 1
ATOM 1717 N N . ALA A 1 112 ? -13.639 -15.438 -10.004 1.000 18.520 112 ALA A N 1
ATOM 1718 C CA . ALA A 1 112 ? -14.387 -14.162 -10.047 1.000 19.690 112 ALA A CA 1
ATOM 1719 C C . ALA A 1 112 ? -13.860 -13.246 -8.936 1.000 20.540 112 ALA A C 1
ATOM 1720 O O . ALA A 1 112 ? -13.653 -13.741 -7.805 1.000 20.300 112 ALA A O 1
ATOM 1727 N N . LYS A 1 113 ? -13.649 -11.970 -9.261 1.000 20.520 113 LYS A N 1
ATOM 1728 C CA . LYS A 1 113 ? -13.257 -10.892 -8.311 1.000 22.580 113 LYS A CA 1
ATOM 1729 C C . LYS A 1 113 ? -14.129 -10.958 -7.047 1.000 21.700 113 LYS A C 1
ATOM 1730 O O . LYS A 1 113 ? -13.586 -10.755 -5.940 1.000 19.900 113 LYS A O 1
ATOM 1749 N N . GLY A 1 114 ? -15.430 -11.235 -7.199 1.000 21.360 114 GLY A N 1
ATOM 1750 C CA . GLY A 1 114 ? -16.402 -11.245 -6.085 1.000 21.380 114 GLY A CA 1
ATOM 1751 C C . GLY A 1 114 ? -16.564 -12.612 -5.438 1.000 22.190 114 GLY A C 1
ATOM 1752 O O . GLY A 1 114 ? -17.422 -12.736 -4.540 1.000 22.570 114 GLY A O 1
ATOM 1756 N N . GLY A 1 115 ? -15.779 -13.609 -5.859 1.000 21.740 115 GLY A N 1
ATOM 1757 C CA . GLY A 1 115 ? -15.954 -15.008 -5.434 1.000 22.210 115 GLY A CA 1
ATOM 1758 C C . GLY A 1 115 ? -17.309 -15.541 -5.879 1.000 22.510 115 GLY A C 1
ATOM 1759 O O . GLY A 1 115 ? -17.783 -15.123 -6.946 1.000 22.400 115 GLY A O 1
ATOM 1763 N N . ALA A 1 116 ? -17.916 -16.421 -5.089 1.000 22.340 116 ALA A N 1
ATOM 1764 C CA . ALA A 1 116 ? -19.151 -17.155 -5.455 1.000 23.590 116 ALA A CA 1
ATOM 1765 C C . ALA A 1 116 ? -20.311 -16.167 -5.624 1.000 24.820 116 ALA A C 1
ATOM 1766 O O . ALA A 1 116 ? -21.043 -16.272 -6.636 1.000 24.520 116 ALA A O 1
ATOM 1773 N N . SER A 1 117 ? -20.470 -15.239 -4.679 1.000 24.940 117 SER A N 1
ATOM 1774 C CA . SER A 1 117 ? -21.653 -14.339 -4.631 1.000 27.060 117 SER A CA 1
ATOM 1775 C C . SER A 1 117 ? -21.294 -12.995 -3.986 1.000 25.310 117 SER A C 1
ATOM 1776 O O . SER A 1 117 ? -21.866 -12.668 -2.942 1.000 24.890 117 SER A O 1
ATOM 1784 N N . ASN A 1 118 ? -20.372 -12.248 -4.599 1.000 25.910 118 ASN A N 1
ATOM 1785 C CA . ASN A 1 118 ? -19.888 -10.940 -4.083 1.000 25.300 118 ASN A CA 1
ATOM 1786 C C . ASN A 1 118 ? -19.560 -11.084 -2.590 1.000 24.500 118 ASN A C 1
ATOM 1787 O O . ASN A 1 118 ? -20.037 -10.264 -1.778 1.000 24.290 118 ASN A O 1
ATOM 1798 N N . ASP A 1 119 ? -18.783 -12.109 -2.239 1.000 23.240 119 ASP A N 1
ATOM 1799 C CA . ASP A 1 119 ? -18.464 -12.462 -0.829 1.000 23.610 119 ASP A CA 1
ATOM 1800 C C . ASP A 1 119 ? -17.029 -13.005 -0.756 1.000 22.600 119 ASP A C 1
ATOM 1801 O O . ASP A 1 119 ? -16.794 -13.941 0.017 1.000 21.640 119 ASP A O 1
ATOM 1810 N N . ALA A 1 120 ? -16.107 -12.414 -1.526 1.000 22.140 120 ALA A N 1
ATOM 1811 C CA . ALA A 1 120 ? -14.682 -12.821 -1.616 1.000 21.630 120 ALA A CA 1
ATOM 1812 C C . ALA A 1 120 ? -14.024 -12.791 -0.229 1.000 21.790 120 ALA A C 1
ATOM 1813 O O . ALA A 1 120 ? -13.106 -13.594 0.006 1.000 20.600 120 ALA A O 1
ATOM 1820 N N . GLN A 1 121 ? -14.473 -11.908 0.668 1.000 22.330 121 GLN A N 1
ATOM 1821 C CA . GLN A 1 121 ? -13.903 -11.796 2.039 1.000 22.750 121 GLN A CA 1
ATOM 1822 C C . GLN A 1 121 ? -14.040 -13.128 2.782 1.000 21.850 121 GLN A C 1
ATOM 1823 O O . GLN A 1 121 ? -13.282 -13.333 3.753 1.000 21.680 121 GLN A O 1
ATOM 1837 N N . TYR A 1 122 ? -14.959 -13.998 2.352 1.000 21.830 122 TYR A N 1
ATOM 1838 C CA . TYR A 1 122 ? -15.186 -15.332 2.968 1.000 21.930 122 TYR A CA 1
ATOM 1839 C C . TYR A 1 122 ? -14.466 -16.424 2.170 1.000 20.480 122 TYR A C 1
ATOM 1840 O O . TYR A 1 122 ? -14.698 -17.602 2.459 1.000 20.460 122 TYR A O 1
ATOM 1858 N N . GLY A 1 123 ? -13.584 -16.051 1.233 1.000 20.110 123 GLY A N 1
ATOM 1859 C CA . GLY A 1 123 ? -12.766 -17.017 0.472 1.000 19.150 123 GLY A CA 1
ATOM 1860 C C . GLY A 1 123 ? -13.626 -17.999 -0.307 1.000 18.860 123 GLY A C 1
ATOM 1861 O O . GLY A 1 123 ? -13.347 -19.224 -0.251 1.000 18.330 123 GLY A O 1
ATOM 1865 N N . THR A 1 124 ? -14.641 -17.484 -1.009 1.000 19.120 124 THR A N 1
ATOM 1866 C CA . THR A 1 124 ? -15.622 -18.298 -1.782 1.000 19.380 124 THR A CA 1
ATOM 1867 C C . THR A 1 124 ? -15.234 -18.331 -3.262 1.000 19.360 124 THR A C 1
ATOM 1868 O O . THR A 1 124 ? -14.401 -17.498 -3.680 1.000 18.810 124 THR A O 1
ATOM 1879 N N . GLY A 1 125 ? -15.834 -19.255 -4.018 1.000 18.970 125 GLY A N 1
ATOM 1880 C CA . GLY A 1 125 ? -15.755 -19.302 -5.491 1.000 19.190 125 GLY A CA 1
ATOM 1881 C C . GLY A 1 125 ? -14.450 -19.895 -6.000 1.000 19.190 125 GLY A C 1
ATOM 1882 O O . GLY A 1 125 ? -14.117 -19.659 -7.179 1.000 18.910 125 GLY A O 1
ATOM 1886 N N . TYR A 1 126 ? -13.735 -20.674 -5.181 1.000 19.040 126 TYR A N 1
ATOM 1887 C CA . TYR A 1 126 ? -12.478 -21.322 -5.633 1.000 18.840 126 TYR A CA 1
ATOM 1888 C C . TYR A 1 126 ? -12.753 -22.117 -6.913 1.000 18.750 126 TYR A C 1
ATOM 1889 O O . TYR A 1 126 ? -13.805 -22.789 -7.031 1.000 18.420 126 TYR A O 1
ATOM 1907 N N . CYS A 1 127 ? -11.825 -22.038 -7.860 1.000 18.120 127 CYS A N 1
ATOM 1908 C CA . CYS A 1 127 ? -11.783 -22.925 -9.049 1.000 19.120 127 CYS A CA 1
ATOM 1909 C C . CYS A 1 127 ? -10.318 -23.201 -9.393 1.000 19.170 127 CYS A C 1
ATOM 1910 O O . CYS A 1 127 ? -9.471 -22.365 -9.046 1.000 18.770 127 CYS A O 1
ATOM 1917 N N . ASP A 1 128 ? -10.035 -24.327 -10.045 1.000 18.870 128 ASP A N 1
ATOM 1918 C CA . ASP A 1 128 ? -8.680 -24.616 -10.583 1.000 19.810 128 ASP A CA 1
ATOM 1919 C C . ASP A 1 128 ? -8.808 -25.652 -11.703 1.000 20.570 128 ASP A C 1
ATOM 1920 O O . ASP A 1 128 ? -9.950 -25.976 -12.114 1.000 20.260 128 ASP A O 1
ATOM 1929 N N . ALA A 1 129 ? -7.679 -26.134 -12.207 1.000 20.470 129 ALA A N 1
ATOM 1930 C CA . ALA A 1 129 ? -7.624 -26.947 -13.440 1.000 20.930 129 ALA A CA 1
ATOM 1931 C C . ALA A 1 129 ? -8.165 -28.356 -13.181 1.000 21.380 129 ALA A C 1
ATOM 1932 O O . ALA A 1 129 ? -8.396 -29.054 -14.172 1.000 20.450 129 ALA A O 1
ATOM 1939 N N . GLN A 1 130 ? -8.351 -28.747 -11.910 1.000 22.280 130 GLN A N 1
ATOM 1940 C CA . GLN A 1 130 ? -8.802 -30.110 -11.511 1.000 23.810 130 GLN A CA 1
ATOM 1941 C C . GLN A 1 130 ? -10.310 -30.124 -11.221 1.000 25.170 130 GLN A C 1
ATOM 1942 O O . GLN A 1 130 ? -10.827 -31.214 -10.919 1.000 24.680 130 GLN A O 1
ATOM 1956 N N . GLY A 1 131 ? -10.985 -28.972 -11.290 1.000 25.690 131 GLY A N 1
ATOM 1957 C CA . GLY A 1 131 ? -12.408 -28.845 -10.920 1.000 26.470 131 GLY A CA 1
ATOM 1958 C C . GLY A 1 131 ? -13.340 -29.239 -12.052 1.000 26.710 131 GLY A C 1
ATOM 1959 O O . GLY A 1 131 ? -12.855 -29.537 -13.154 1.000 28.130 131 GLY A O 1
ATOM 1963 N N . SER A 1 132 ? -14.643 -29.277 -11.776 1.000 30.360 132 SER A N 1
ATOM 1964 C CA . SER A 1 132 ? -15.712 -29.431 -12.804 1.000 31.260 132 SER A CA 1
ATOM 1965 C C . SER A 1 132 ? -16.772 -28.351 -12.585 1.000 30.670 132 SER A C 1
ATOM 1966 O O . SER A 1 132 ? -16.928 -27.911 -11.432 1.000 29.990 132 SER A O 1
ATOM 1974 N N . GLY A 1 133 ? -17.428 -27.912 -13.664 1.000 30.730 133 GLY A N 1
ATOM 1975 C CA . GLY A 1 133 ? -18.450 -26.849 -13.633 1.000 31.150 133 GLY A CA 1
ATOM 1976 C C . GLY A 1 133 ? -17.879 -25.556 -13.087 1.000 31.380 133 GLY A C 1
ATOM 1977 O O . GLY A 1 133 ? -16.784 -25.160 -13.527 1.000 32.550 133 GLY A O 1
ATOM 1981 N N . SER A 1 134 ? -18.569 -24.936 -12.129 1.000 30.690 134 SER A N 1
ATOM 1982 C CA . SER A 1 134 ? -18.145 -23.663 -11.485 1.000 31.190 134 SER A CA 1
ATOM 1983 C C . SER A 1 134 ? -16.748 -23.813 -10.854 1.000 29.570 134 SER A C 1
ATOM 1984 O O . SER A 1 134 ? -16.102 -22.774 -10.626 1.000 30.200 134 SER A O 1
ATOM 1992 N N . GLY A 1 135 ? -16.298 -25.047 -10.590 1.000 26.530 135 GLY A N 1
ATOM 1993 C CA . GLY A 1 135 ? -15.019 -25.337 -9.914 1.000 24.600 135 GLY A CA 1
ATOM 1994 C C . GLY A 1 135 ? -13.846 -25.438 -10.875 1.000 22.880 135 GLY A C 1
ATOM 1995 O O . GLY A 1 135 ? -12.724 -25.621 -10.390 1.000 21.530 135 GLY A O 1
ATOM 1999 N N . ALA A 1 136 ? -14.086 -25.355 -12.186 1.000 21.620 136 ALA A N 1
ATOM 2000 C CA . ALA A 1 136 ? -13.052 -25.493 -13.241 1.000 21.930 136 ALA A CA 1
ATOM 2001 C C . ALA A 1 136 ? -12.673 -24.108 -13.766 1.000 20.350 136 ALA A C 1
ATOM 2002 O O . ALA A 1 136 ? -13.575 -23.367 -14.179 1.000 21.570 136 ALA A O 1
ATOM 2009 N N . CYS A 1 137 ? -11.385 -23.769 -13.753 1.000 19.610 137 CYS A N 1
ATOM 2010 C CA . CYS A 1 137 ? -10.862 -22.536 -14.404 1.000 18.480 137 CYS A CA 1
ATOM 2011 C C . CYS A 1 137 ? -9.355 -22.652 -14.636 1.000 18.350 137 CYS A C 1
ATOM 2012 O O . CYS A 1 137 ? -8.718 -23.604 -14.104 1.000 17.430 137 CYS A O 1
ATOM 2019 N N . ASN A 1 138 ? -8.832 -21.745 -15.460 1.000 17.300 138 ASN A N 1
ATOM 2020 C CA . ASN A 1 138 ? -7.386 -21.630 -15.768 1.000 17.290 138 ASN A CA 1
ATOM 2021 C C . ASN A 1 138 ? -6.608 -21.485 -14.462 1.000 16.810 138 ASN A C 1
ATOM 2022 O O . ASN A 1 138 ? -7.050 -20.707 -13.590 1.000 16.210 138 ASN A O 1
ATOM 2033 N N . GLU A 1 139 ? -5.489 -22.199 -14.375 1.000 16.810 139 GLU A N 1
ATOM 2034 C CA . GLU A 1 139 ? -4.606 -22.258 -13.180 1.000 17.110 139 GLU A CA 1
ATOM 2035 C C . GLU A 1 139 ? -3.151 -22.086 -13.621 1.000 16.460 139 GLU A C 1
ATOM 2036 O O . GLU A 1 139 ? -2.651 -22.928 -14.404 1.000 17.020 139 GLU A O 1
ATOM 2048 N N . LEU A 1 140 ? -2.503 -21.033 -13.127 1.000 16.310 140 LEU A N 1
ATOM 2049 C CA . LEU A 1 140 ? -1.054 -20.784 -13.341 1.000 17.110 140 LEU A CA 1
ATOM 2050 C C . LEU A 1 140 ? -0.312 -21.116 -12.042 1.000 16.420 140 LEU A C 1
ATOM 2051 O O . LEU A 1 140 ? -0.264 -20.260 -11.125 1.000 15.780 140 LEU A O 1
ATOM 2067 N N . ASP A 1 141 ? 0.221 -22.336 -11.973 1.000 15.790 141 ASP A N 1
ATOM 2068 C CA . ASP A 1 141 ? 0.971 -22.841 -10.795 1.000 15.740 141 ASP A CA 1
ATOM 2069 C C . ASP A 1 141 ? 2.400 -22.327 -10.876 1.000 15.560 141 ASP A C 1
ATOM 2070 O O . ASP A 1 141 ? 3.287 -23.077 -11.336 1.000 15.570 141 ASP A O 1
ATOM 2079 N N . ILE A 1 142 ? 2.596 -21.089 -10.432 1.000 14.840 142 ILE A N 1
ATOM 2080 C CA . ILE A 1 142 ? 3.940 -20.450 -10.376 1.000 14.730 142 ILE A CA 1
ATOM 2081 C C . ILE A 1 142 ? 4.835 -21.342 -9.513 1.000 14.200 142 ILE A C 1
ATOM 2082 O O . ILE A 1 142 ? 5.983 -21.619 -9.908 1.000 13.960 142 ILE A O 1
ATOM 2098 N N . TRP A 1 143 ? 4.306 -21.793 -8.382 1.000 14.330 143 TRP A N 1
ATOM 2099 C CA . TRP A 1 143 ? 5.099 -22.471 -7.324 1.000 14.530 143 TRP A CA 1
ATOM 2100 C C . TRP A 1 143 ? 4.265 -23.587 -6.699 1.000 14.620 143 TRP A C 1
ATOM 2101 O O . TRP A 1 143 ? 3.211 -23.290 -6.122 1.000 14.940 143 TRP A O 1
ATOM 2122 N N . GLU A 1 144 ? 4.738 -24.823 -6.838 1.000 14.600 144 GLU A N 1
A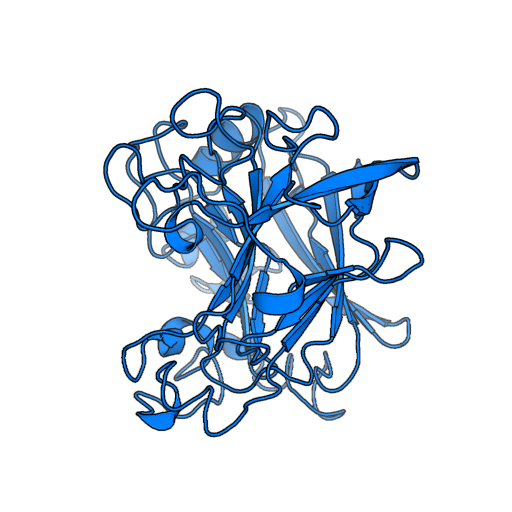TOM 2123 C CA . GLU A 1 144 ? 4.273 -25.999 -6.068 1.000 15.040 144 GLU A CA 1
ATOM 2124 C C . GLU A 1 144 ? 5.531 -26.778 -5.700 1.000 14.600 144 GLU A C 1
ATOM 2125 O O . GLU A 1 144 ? 6.216 -27.252 -6.621 1.000 14.190 144 GLU A O 1
ATOM 2137 N N . ALA A 1 145 ? 5.877 -26.820 -4.416 1.000 14.560 145 ALA A N 1
ATOM 2138 C CA . ALA A 1 145 ? 7.238 -27.220 -4.011 1.000 14.590 145 ALA A CA 1
ATOM 2139 C C . ALA A 1 145 ? 7.302 -27.618 -2.540 1.000 14.370 145 ALA A C 1
ATOM 2140 O O . ALA A 1 145 ? 6.440 -27.218 -1.741 1.000 15.340 145 ALA A O 1
ATOM 2147 N N . ASN A 1 146 ? 8.345 -28.374 -2.225 1.000 14.350 146 ASN A N 1
ATOM 2148 C CA . ASN A 1 146 ? 8.844 -28.599 -0.848 1.000 14.280 146 ASN A CA 1
ATOM 2149 C C . ASN A 1 146 ? 10.369 -28.458 -0.919 1.000 14.650 146 ASN A C 1
ATOM 2150 O O . ASN A 1 146 ? 10.870 -27.977 -1.947 1.000 14.600 146 ASN A O 1
ATOM 2161 N N . SER A 1 147 ? 11.086 -28.871 0.121 1.000 15.220 147 SER A N 1
ATOM 2162 C CA . SER A 1 147 ? 12.570 -28.787 0.159 1.000 15.080 147 SER A CA 1
ATOM 2163 C C . SER A 1 147 ? 13.197 -29.745 -0.871 1.000 15.800 147 SER A C 1
ATOM 2164 O O . SER A 1 147 ? 14.392 -29.553 -1.174 1.000 15.900 147 SER A O 1
ATOM 2172 N N . ALA A 1 148 ? 12.444 -30.716 -1.422 1.000 15.560 148 ALA A N 1
ATOM 2173 C CA . ALA A 1 148 ? 13.000 -31.819 -2.252 1.000 15.450 148 ALA A CA 1
ATOM 2174 C C . ALA A 1 148 ? 12.714 -31.644 -3.753 1.000 15.360 148 ALA A C 1
ATOM 2175 O O . ALA A 1 148 ? 13.446 -32.250 -4.567 1.000 15.890 148 ALA A O 1
ATOM 2182 N N . ALA A 1 149 ? 11.669 -30.906 -4.136 1.000 15.370 149 ALA A N 1
ATOM 2183 C CA . ALA A 1 149 ? 11.247 -30.790 -5.552 1.000 14.640 149 ALA A CA 1
ATOM 2184 C C . ALA A 1 149 ? 10.356 -29.570 -5.761 1.000 14.640 149 ALA A C 1
ATOM 2185 O O . ALA A 1 149 ? 9.677 -29.139 -4.814 1.000 14.130 149 ALA A O 1
ATOM 2192 N N . THR A 1 150 ? 10.335 -29.079 -6.997 1.000 14.540 150 THR A N 1
ATOM 2193 C CA . THR A 1 150 ? 9.471 -27.939 -7.400 1.000 14.830 150 THR A CA 1
ATOM 2194 C C . THR A 1 150 ? 8.923 -28.207 -8.800 1.000 14.910 150 THR A C 1
ATOM 2195 O O . THR A 1 150 ? 9.640 -28.829 -9.615 1.000 15.110 150 THR A O 1
ATOM 2206 N N . GLN A 1 151 ? 7.697 -27.746 -9.054 1.000 15.570 151 GLN A N 1
ATOM 2207 C CA . GLN A 1 151 ? 7.065 -27.790 -10.395 1.000 15.790 151 GLN A CA 1
ATOM 2208 C C . GLN A 1 151 ? 6.459 -26.425 -10.723 1.000 15.860 151 GLN A C 1
ATOM 2209 O O . GLN A 1 151 ? 5.832 -25.816 -9.841 1.000 15.780 151 GLN A O 1
ATOM 2223 N N . LEU A 1 152 ? 6.662 -25.996 -11.965 1.000 16.210 152 LEU A N 1
ATOM 2224 C CA . LEU A 1 152 ? 6.018 -24.825 -12.603 1.000 16.270 152 LEU A CA 1
ATOM 2225 C C . LEU A 1 152 ? 5.035 -25.386 -13.629 1.000 16.450 152 LEU A C 1
ATOM 2226 O O . LEU A 1 152 ? 5.478 -26.203 -14.442 1.000 16.220 152 LEU A O 1
ATOM 2242 N N . ALA A 1 153 ? 3.769 -24.969 -13.599 1.000 16.250 153 ALA A N 1
ATOM 2243 C CA . ALA A 1 153 ? 2.728 -25.496 -14.516 1.000 16.750 153 ALA A CA 1
ATOM 2244 C C . ALA A 1 153 ? 1.801 -24.376 -14.980 1.000 16.960 153 ALA A C 1
ATOM 2245 O O . ALA A 1 153 ? 1.393 -23.547 -14.156 1.000 16.840 153 ALA A O 1
ATOM 2252 N N . VAL A 1 154 ? 1.495 -24.392 -16.276 1.000 17.590 154 VAL A N 1
ATOM 2253 C CA . VAL A 1 154 ? 0.374 -23.629 -16.891 1.000 17.680 154 VAL A CA 1
ATOM 2254 C C . VAL A 1 154 ? -0.726 -24.634 -17.224 1.000 18.150 154 VAL A C 1
ATOM 2255 O O . VAL A 1 154 ? -0.459 -25.551 -18.036 1.000 19.120 154 VAL A O 1
ATOM 2268 N N . HIS A 1 155 ? -1.895 -24.490 -16.608 1.000 17.410 155 HIS A N 1
ATOM 2269 C CA . HIS A 1 155 ? -3.102 -25.282 -16.957 1.000 18.210 155 HIS A CA 1
ATOM 2270 C C . HIS A 1 155 ? -4.058 -24.394 -17.747 1.000 18.350 155 HIS A C 1
ATOM 2271 O O . HIS A 1 155 ? -4.893 -23.722 -17.124 1.000 18.460 155 HIS A O 1
ATOM 2286 N N . SER A 1 156 ? -3.919 -24.396 -19.071 1.000 18.970 156 SER A N 1
ATOM 2287 C CA . SER A 1 156 ? -4.863 -23.708 -19.988 1.000 19.580 156 SER A CA 1
ATOM 2288 C C . SER A 1 156 ? -6.212 -24.428 -19.942 1.000 20.310 156 SER A C 1
ATOM 2289 O O . SER A 1 156 ? -6.217 -25.683 -19.927 1.000 20.650 156 SER A O 1
ATOM 2297 N N . CYS A 1 157 ? -7.302 -23.658 -19.886 1.000 21.240 157 CYS A N 1
ATOM 2298 C CA . CYS A 1 157 ? -8.695 -24.153 -20.040 1.000 22.470 157 CYS A CA 1
ATOM 2299 C C . CYS A 1 157 ? -9.363 -23.314 -21.128 1.000 23.330 157 CYS A C 1
ATOM 2300 O O . CYS A 1 157 ? -9.004 -22.115 -21.262 1.000 22.930 157 CYS A O 1
ATOM 2307 N N . THR A 1 158 ? -10.289 -23.919 -21.870 1.000 23.610 158 THR A N 1
ATOM 2308 C CA . THR A 1 158 ? -11.111 -23.211 -22.884 1.000 24.540 158 THR A CA 1
ATOM 2309 C C . THR A 1 158 ? -12.552 -23.704 -22.767 1.000 23.580 158 THR A C 1
ATOM 2310 O O . THR A 1 158 ? -12.785 -24.900 -22.591 1.000 23.260 158 THR A O 1
ATOM 2321 N N . PRO A 1 159 ? -13.557 -22.799 -22.787 1.000 24.390 159 PRO A N 1
ATOM 2322 C CA . PRO A 1 159 ? -13.316 -21.354 -22.760 1.000 24.500 159 PRO A CA 1
ATOM 2323 C C . PRO A 1 159 ? -12.774 -20.871 -21.404 1.000 24.510 159 PRO A C 1
ATOM 2324 O O . PRO A 1 159 ? -12.632 -21.676 -20.487 1.000 23.850 159 PRO A O 1
ATOM 2335 N N . ALA A 1 160 ? -12.477 -19.573 -21.321 1.000 24.490 160 ALA A N 1
ATOM 2336 C CA . ALA A 1 160 ? -12.067 -18.864 -20.086 1.000 24.440 160 ALA A CA 1
ATOM 2337 C C . ALA A 1 160 ? -13.278 -18.707 -19.157 1.000 24.950 160 ALA A C 1
ATOM 2338 O O . ALA A 1 160 ? -14.367 -19.217 -19.492 1.000 24.610 160 ALA A O 1
ATOM 2345 N N . GLY A 1 161 ? -13.099 -18.019 -18.028 1.000 23.550 161 GLY A N 1
ATOM 2346 C CA . GLY A 1 161 ? -14.092 -17.988 -16.941 1.000 23.050 161 GLY A CA 1
ATOM 2347 C C . GLY A 1 161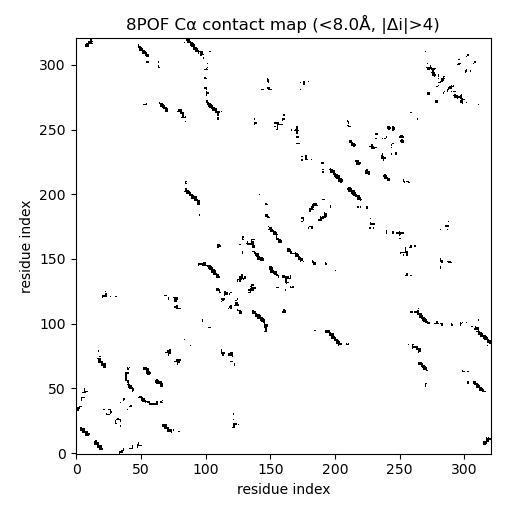 ? -14.184 -19.343 -16.265 1.000 23.820 161 GLY A C 1
ATOM 2348 O O . GLY A 1 161 ? -13.186 -20.106 -16.325 1.000 23.460 161 GLY A O 1
ATOM 2352 N N . ARG A 1 162 ? -15.333 -19.647 -15.657 1.000 23.390 162 ARG A N 1
ATOM 2353 C CA . ARG A 1 162 ? -15.559 -20.932 -14.939 1.000 23.880 162 ARG A CA 1
ATOM 2354 C C . ARG A 1 162 ? -16.222 -21.940 -15.885 1.000 24.910 162 ARG A C 1
ATOM 2355 O O . ARG A 1 162 ? -17.047 -21.513 -16.712 1.000 24.220 162 ARG A O 1
ATOM 2376 N N . GLY A 1 163 ? -15.858 -23.221 -15.770 1.000 24.210 163 GLY A N 1
ATOM 2377 C CA . GLY A 1 163 ? -16.619 -24.343 -16.357 1.000 25.440 163 GLY A CA 1
ATOM 2378 C C . GLY A 1 163 ? -16.119 -24.746 -17.730 1.000 26.420 163 GLY A C 1
ATOM 2379 O O . GLY A 1 163 ? -16.834 -25.501 -18.410 1.000 27.690 163 GLY A O 1
ATOM 2383 N N . GLY A 1 164 ? -14.929 -24.284 -18.123 1.000 25.840 164 GLY A N 1
ATOM 2384 C CA . GLY A 1 164 ? -14.273 -24.711 -19.372 1.000 25.460 164 GLY A CA 1
ATOM 2385 C C . GLY A 1 164 ? -13.663 -26.093 -19.232 1.000 25.030 164 GLY A C 1
ATOM 2386 O O . GLY A 1 164 ? -13.760 -26.688 -18.136 1.000 24.840 164 GLY A O 1
ATOM 2390 N N . THR A 1 165 ? -13.062 -26.588 -20.311 1.000 24.240 165 THR A N 1
ATOM 2391 C CA . THR A 1 165 ? -12.347 -27.888 -20.358 1.000 24.930 165 THR A CA 1
ATOM 2392 C C . THR A 1 165 ? -10.870 -27.589 -20.120 1.000 25.100 165 THR A C 1
ATOM 2393 O O . THR A 1 165 ? -10.324 -26.736 -20.845 1.000 24.490 165 THR A O 1
ATOM 2404 N N . CYS A 1 166 ? -10.278 -28.236 -19.119 1.000 24.590 166 CYS A N 1
ATOM 2405 C CA . CYS A 1 166 ? -8.938 -27.885 -18.574 1.000 24.550 166 CYS A CA 1
ATOM 2406 C C . CYS A 1 166 ? -7.898 -28.947 -18.923 1.000 23.780 166 CYS A C 1
ATOM 2407 O O . CYS A 1 166 ? -8.231 -30.147 -18.963 1.000 24.340 166 CYS A O 1
ATOM 2414 N N . ASP A 1 167 ? -6.671 -28.496 -19.168 1.000 23.230 167 ASP A N 1
ATOM 2415 C CA . ASP A 1 167 ? -5.471 -29.363 -19.222 1.000 23.220 167 ASP A CA 1
ATOM 2416 C C . ASP A 1 167 ? -5.098 -29.701 -17.773 1.000 22.560 167 ASP A C 1
ATOM 2417 O O . ASP A 1 167 ? -4.396 -28.892 -17.151 1.000 22.070 167 ASP A O 1
ATOM 2426 N N . THR A 1 168 ? -5.577 -30.834 -17.252 1.000 22.210 168 THR A N 1
ATOM 2427 C CA . THR A 1 168 ? -5.393 -31.237 -15.824 1.000 23.110 168 THR A CA 1
ATOM 2428 C C . THR A 1 168 ? -3.913 -31.513 -15.528 1.000 22.780 168 THR A C 1
ATOM 2429 O O . THR A 1 168 ? -3.492 -31.208 -14.402 1.000 23.210 168 THR A O 1
ATOM 2440 N N . GLY A 1 169 ? -3.174 -32.094 -16.479 1.000 22.610 169 GLY A N 1
ATOM 2441 C CA . GLY A 1 169 ? -1.732 -32.377 -16.346 1.000 23.000 169 GLY A CA 1
ATOM 2442 C C . GLY A 1 169 ? -0.916 -31.101 -16.446 1.000 23.290 169 GLY A C 1
ATOM 2443 O O . GLY A 1 169 ? 0.056 -30.942 -15.687 1.000 23.710 169 GLY A O 1
ATOM 2447 N N . GLY A 1 170 ? -1.320 -30.216 -17.357 1.000 23.060 170 GLY A N 1
ATOM 2448 C CA . GLY A 1 170 ? -0.705 -28.898 -17.569 1.000 21.390 170 GLY A CA 1
ATOM 2449 C C . GLY A 1 170 ? 0.516 -28.979 -18.462 1.000 21.640 170 GLY A C 1
ATOM 2450 O O . GLY A 1 170 ? 1.070 -30.087 -18.665 1.000 20.640 170 GLY A O 1
ATOM 2454 N N . CYS A 1 171 ? 0.907 -27.833 -19.005 1.000 20.860 171 CYS A N 1
ATOM 2455 C CA . CYS A 1 171 ? 2.257 -27.612 -19.564 1.000 22.150 171 CYS A CA 1
ATOM 2456 C C . CYS A 1 171 ? 3.182 -27.295 -18.390 1.000 21.220 171 CYS A C 1
ATOM 2457 O O . CYS A 1 171 ? 3.019 -26.222 -17.792 1.000 20.340 171 CYS A O 1
ATOM 2464 N N . ASN A 1 172 ? 4.083 -28.208 -18.032 1.000 20.950 172 ASN A N 1
ATOM 2465 C CA . ASN A 1 172 ? 4.791 -28.089 -16.735 1.000 21.320 172 ASN A CA 1
ATOM 2466 C C . ASN A 1 172 ? 6.247 -28.517 -16.896 1.000 20.960 172 ASN A C 1
ATOM 2467 O O . ASN A 1 172 ? 6.579 -29.251 -17.846 1.000 20.520 172 ASN A O 1
ATOM 2478 N N . ASP A 1 173 ? 7.078 -28.036 -15.981 1.000 20.500 173 ASP A N 1
ATOM 2479 C CA . ASP A 1 173 ? 8.490 -28.459 -15.869 1.000 20.730 173 ASP A CA 1
ATOM 2480 C C . ASP A 1 173 ? 8.845 -28.615 -14.395 1.000 19.760 173 ASP A C 1
ATOM 2481 O O . ASP A 1 173 ? 8.372 -27.824 -13.554 1.000 18.590 173 ASP A O 1
ATOM 2490 N N . ASN A 1 174 ? 9.645 -29.636 -14.133 1.000 18.360 174 ASN A N 1
ATOM 2491 C CA . ASN A 1 174 ? 10.251 -29.948 -12.822 1.000 18.240 174 ASN A CA 1
ATOM 2492 C C . ASN A 1 174 ? 11.723 -30.201 -13.118 1.000 18.420 174 ASN A C 1
ATOM 2493 O O . ASN A 1 174 ? 12.040 -31.133 -13.861 1.000 18.380 174 ASN A O 1
ATOM 2504 N N . PRO A 1 175 ? 12.653 -29.368 -12.597 1.000 18.220 175 PRO A N 1
ATOM 2505 C CA . PRO A 1 175 ? 14.054 -29.446 -13.002 1.000 18.700 175 PRO A CA 1
ATOM 2506 C C . PRO A 1 175 ? 14.715 -30.791 -12.664 1.000 19.270 175 PRO A C 1
ATOM 2507 O O . PRO A 1 175 ? 15.674 -31.154 -13.335 1.000 18.860 175 PRO A O 1
ATOM 2518 N N . TYR A 1 176 ? 14.189 -31.502 -11.662 1.000 18.760 176 TYR A N 1
ATOM 2519 C CA . TYR A 1 176 ? 14.709 -32.827 -11.231 1.000 19.550 176 TYR A CA 1
ATOM 2520 C C . TYR A 1 176 ? 14.677 -33.811 -12.409 1.000 19.850 176 TYR A C 1
ATOM 2521 O O . TYR A 1 176 ? 15.550 -34.691 -12.464 1.000 19.810 176 TYR A O 1
ATOM 2539 N N . ARG A 1 177 ? 13.712 -33.664 -13.323 1.000 20.150 177 ARG A N 1
ATOM 2540 C CA . ARG A 1 177 ? 13.557 -34.560 -14.504 1.000 21.550 177 ARG A CA 1
ATOM 2541 C C . ARG A 1 177 ? 14.798 -34.459 -15.398 1.000 21.940 177 ARG A C 1
ATOM 2542 O O . ARG A 1 177 ? 15.081 -35.431 -16.117 1.000 22.940 177 ARG A O 1
ATOM 2563 N N . THR A 1 178 ? 15.486 -33.315 -15.373 1.000 22.410 178 THR A N 1
ATOM 2564 C CA . THR A 1 178 ? 16.677 -33.021 -16.215 1.000 22.840 178 THR A CA 1
ATOM 2565 C C . THR A 1 178 ? 17.953 -33.124 -15.373 1.000 23.170 178 THR A C 1
ATOM 2566 O O . THR A 1 178 ? 18.943 -33.691 -15.869 1.000 23.430 178 THR A O 1
ATOM 2577 N N . ASP A 1 179 ? 17.937 -32.579 -14.156 1.000 21.980 179 ASP A N 1
ATOM 2578 C CA . ASP A 1 179 ? 19.140 -32.463 -13.291 1.000 21.980 179 ASP A CA 1
ATOM 2579 C C . ASP A 1 179 ? 18.744 -32.741 -11.842 1.000 21.580 179 ASP A C 1
ATOM 2580 O O . ASP A 1 179 ? 18.136 -31.863 -11.204 1.000 19.530 179 ASP A O 1
ATOM 2589 N N . LYS A 1 180 ? 19.117 -33.912 -11.329 1.000 21.950 180 LYS A N 1
ATOM 2590 C CA . LYS A 1 180 ? 18.722 -34.352 -9.968 1.000 22.590 180 LYS A CA 1
ATOM 2591 C C . LYS A 1 180 ? 19.493 -33.562 -8.902 1.000 21.630 180 LYS A C 1
ATOM 2592 O O . LYS A 1 180 ? 19.112 -33.680 -7.733 1.000 21.820 180 LYS A O 1
ATOM 2611 N N . THR A 1 181 ? 20.518 -32.785 -9.276 1.000 21.300 181 THR A N 1
ATOM 2612 C CA . THR A 1 181 ? 21.300 -31.954 -8.312 1.000 22.150 181 THR A CA 1
ATOM 2613 C C . THR A 1 181 ? 20.948 -30.467 -8.466 1.000 20.370 181 THR A C 1
ATOM 2614 O O . THR A 1 181 ? 21.645 -29.647 -7.861 1.000 20.010 181 THR A O 1
ATOM 2625 N N . PHE A 1 182 ? 19.901 -30.115 -9.212 1.000 18.970 182 PHE A N 1
ATOM 2626 C CA . PHE A 1 182 ? 19.525 -28.686 -9.403 1.000 18.310 182 PHE A CA 1
ATOM 2627 C C . PHE A 1 182 ? 18.936 -28.102 -8.113 1.000 17.840 182 PHE A C 1
ATOM 2628 O O . PHE A 1 182 ? 19.336 -26.996 -7.710 1.000 17.290 182 PHE A O 1
ATOM 2645 N N . TYR A 1 183 ? 18.004 -28.825 -7.489 1.000 17.410 183 TYR A N 1
ATOM 2646 C CA . TYR A 1 183 ? 17.118 -28.309 -6.417 1.000 17.140 183 TYR A CA 1
ATOM 2647 C C . TYR A 1 183 ? 17.031 -29.324 -5.273 1.000 17.380 183 TYR A C 1
ATOM 2648 O O . TYR A 1 183 ? 16.513 -30.430 -5.486 1.000 18.060 183 TYR A O 1
ATOM 2666 N N . GLY A 1 184 ? 17.498 -28.945 -4.084 1.000 17.560 184 GLY A N 1
ATOM 2667 C CA . GLY A 1 184 ? 17.435 -29.808 -2.890 1.000 17.750 184 GLY A CA 1
ATOM 2668 C C . GLY A 1 184 ? 18.105 -29.179 -1.689 1.000 18.120 184 GLY A C 1
ATOM 2669 O O . GLY A 1 184 ? 18.729 -28.110 -1.841 1.000 17.930 184 GLY A O 1
ATOM 2673 N N . SER A 1 185 ? 18.015 -29.846 -0.537 1.000 19.060 185 SER A N 1
ATOM 2674 C CA . SER A 1 185 ? 18.231 -29.237 0.801 1.000 20.230 185 SER A CA 1
ATOM 2675 C C . SER A 1 185 ? 19.701 -29.322 1.243 1.000 20.580 185 SER A C 1
ATOM 2676 O O . SER A 1 185 ? 19.943 -29.624 2.429 1.000 21.570 185 SER A O 1
ATOM 2684 N N . SER A 1 186 ? 20.656 -29.008 0.364 1.000 20.890 186 SER A N 1
ATOM 2685 C CA . SER A 1 186 ? 22.084 -28.855 0.763 1.000 21.420 186 SER A CA 1
ATOM 2686 C C . SER A 1 186 ? 22.870 -28.039 -0.268 1.000 22.100 186 SER A C 1
ATOM 2687 O O . SER A 1 186 ? 22.368 -27.818 -1.392 1.000 19.740 186 SER A O 1
ATOM 2695 N N . GLU A 1 187 ? 24.081 -27.635 0.124 1.000 24.550 187 GLU A N 1
ATOM 2696 C CA . GLU A 1 187 ? 25.069 -26.915 -0.725 1.000 27.310 187 GLU A CA 1
ATOM 2697 C C . GLU A 1 187 ? 25.454 -27.763 -1.948 1.000 27.680 187 GLU A C 1
ATOM 2698 O O . GLU A 1 187 ? 26.031 -27.188 -2.891 1.000 27.180 187 GLU A O 1
ATOM 2710 N N . LYS A 1 188 ? 25.145 -29.066 -1.956 1.000 27.110 188 LYS A N 1
ATOM 2711 C CA . LYS A 1 188 ? 25.393 -29.961 -3.124 1.000 28.620 188 LYS A CA 1
ATOM 2712 C C . LYS A 1 188 ? 24.435 -29.641 -4.281 1.000 26.580 188 LYS A C 1
ATOM 2713 O O . LYS A 1 188 ? 24.671 -30.161 -5.388 1.000 25.610 188 LYS A O 1
ATOM 2732 N N . PHE A 1 189 ? 23.387 -28.842 -4.050 1.000 22.700 189 PHE A N 1
ATOM 2733 C CA . PHE A 1 189 ? 22.381 -28.493 -5.091 1.000 21.120 189 PHE A CA 1
ATOM 2734 C C . PHE A 1 189 ? 22.628 -27.069 -5.604 1.000 19.680 189 PHE A C 1
ATOM 2735 O O . PHE A 1 189 ? 23.135 -26.223 -4.843 1.000 18.810 189 PHE A O 1
ATOM 2752 N N . ALA A 1 190 ? 22.273 -26.809 -6.863 1.000 18.960 190 ALA A N 1
ATOM 2753 C CA . ALA A 1 190 ? 22.383 -25.472 -7.492 1.000 19.050 190 ALA A CA 1
ATOM 2754 C C . ALA A 1 190 ? 21.529 -24.477 -6.695 1.000 18.560 190 ALA A C 1
ATOM 2755 O O . ALA A 1 190 ? 21.981 -23.344 -6.471 1.000 19.630 190 ALA A O 1
ATOM 2762 N N . VAL A 1 191 ? 20.329 -24.899 -6.294 1.000 18.080 191 VAL A N 1
ATOM 2763 C CA . VAL A 1 191 ? 19.409 -24.135 -5.404 1.000 17.890 191 VAL A CA 1
ATOM 2764 C C . VAL A 1 191 ? 19.307 -24.903 -4.086 1.000 18.220 191 VAL A C 1
ATOM 2765 O O . VAL A 1 191 ? 18.699 -25.999 -4.072 1.000 17.910 191 VAL A O 1
ATOM 2778 N N . ASP A 1 192 ? 19.878 -24.333 -3.028 1.000 17.920 192 ASP A N 1
ATOM 2779 C CA . ASP A 1 192 ? 20.012 -24.978 -1.699 1.000 18.300 192 ASP A CA 1
ATOM 2780 C C . ASP A 1 192 ? 18.777 -24.628 -0.863 1.000 17.590 192 ASP A C 1
ATOM 2781 O O . ASP A 1 192 ? 18.743 -23.534 -0.284 1.000 17.300 192 ASP A O 1
ATOM 2790 N N . THR A 1 193 ? 17.813 -25.548 -0.771 1.000 17.190 193 THR A N 1
ATOM 2791 C CA . THR A 1 193 ? 16.506 -25.303 -0.105 1.000 17.240 193 THR A CA 1
ATOM 2792 C C . THR A 1 193 ? 16.627 -25.262 1.427 1.000 17.640 193 THR A C 1
ATOM 2793 O O . THR A 1 193 ? 15.620 -24.960 2.084 1.000 17.710 193 THR A O 1
ATOM 2804 N N A SER A 1 194 ? 17.810 -25.531 1.985 0.500 18.360 194 SER A N 1
ATOM 2805 N N B SER A 1 194 ? 17.819 -25.527 1.971 0.500 18.050 194 SER A N 1
ATOM 2806 C CA A SER A 1 194 ? 18.098 -25.315 3.432 0.500 18.570 194 SER A CA 1
ATOM 2807 C CA B SER A 1 194 ? 18.144 -25.331 3.414 0.500 18.060 194 SER A CA 1
ATOM 2808 C C A SER A 1 194 ? 18.230 -23.816 3.733 0.500 19.030 194 SER A C 1
ATOM 2809 C C B SER A 1 194 ? 18.304 -23.835 3.731 0.500 18.730 194 SER A C 1
ATOM 2810 O O A SER A 1 194 ? 18.115 -23.447 4.912 0.500 18.330 194 SER A O 1
ATOM 2811 O O B SER A 1 194 ? 18.307 -23.488 4.921 0.500 18.050 194 SER A O 1
ATOM 2826 N N . LYS A 1 195 ? 18.444 -22.981 2.710 1.000 19.310 195 LYS A N 1
ATOM 2827 C CA . LYS A 1 195 ? 18.606 -21.512 2.884 1.000 20.250 195 LYS A CA 1
ATOM 2828 C C . LYS A 1 195 ? 17.570 -20.777 2.040 1.000 18.200 195 LYS A C 1
ATOM 2829 O O . LYS A 1 195 ? 17.107 -21.304 1.032 1.000 17.070 195 LYS A O 1
ATOM 2848 N N . PRO A 1 196 ? 17.193 -19.535 2.423 1.000 18.200 196 PRO A N 1
ATOM 2849 C CA . PRO A 1 196 ? 16.251 -18.748 1.632 1.000 17.500 196 PRO A CA 1
ATOM 2850 C C . PRO A 1 196 ? 16.790 -18.501 0.215 1.000 16.700 196 PRO A C 1
ATOM 2851 O O . PRO A 1 196 ? 17.992 -18.533 0.004 1.000 15.970 196 PRO A O 1
ATOM 2862 N N . PHE A 1 197 ? 15.882 -18.280 -0.728 1.000 15.450 197 PHE A N 1
ATOM 2863 C CA . PHE A 1 197 ? 16.224 -17.958 -2.135 1.000 15.230 197 PHE A CA 1
ATOM 2864 C C . PHE A 1 197 ? 15.055 -17.217 -2.771 1.000 14.900 197 PHE A C 1
ATOM 2865 O O . PHE A 1 197 ? 13.924 -17.233 -2.229 1.000 15.750 197 PHE A O 1
ATOM 2882 N N . THR A 1 198 ? 15.336 -16.573 -3.898 1.000 15.580 198 THR A N 1
ATOM 2883 C CA . THR A 1 198 ? 14.325 -15.826 -4.678 1.000 15.600 198 THR A CA 1
ATOM 2884 C C . THR A 1 198 ? 13.840 -16.691 -5.838 1.000 15.640 198 THR A C 1
ATOM 2885 O O . THR A 1 198 ? 14.677 -17.327 -6.504 1.000 15.430 198 THR A O 1
ATOM 2896 N N . VAL A 1 199 ? 12.525 -16.722 -6.043 1.000 14.970 199 VAL A N 1
ATOM 2897 C CA . VAL A 1 199 ? 11.879 -17.353 -7.225 1.000 15.250 199 VAL A CA 1
ATOM 2898 C C . VAL A 1 199 ? 11.411 -16.235 -8.156 1.000 14.980 199 VAL A C 1
ATOM 2899 O O . VAL A 1 199 ? 10.552 -15.439 -7.722 1.000 15.700 199 VAL A O 1
ATOM 2912 N N . VAL A 1 200 ? 11.964 -16.175 -9.370 1.000 14.920 200 VAL A N 1
ATOM 2913 C CA . VAL A 1 200 ? 11.617 -15.141 -10.389 1.000 14.750 200 VAL A CA 1
ATOM 2914 C C . VAL A 1 200 ? 10.910 -15.845 -11.550 1.000 15.130 200 VAL A C 1
ATOM 2915 O O . VAL A 1 200 ? 11.394 -16.901 -12.000 1.000 15.080 200 VAL A O 1
ATOM 2928 N N . THR A 1 201 ? 9.786 -15.294 -12.003 1.000 15.410 201 THR A N 1
ATOM 2929 C CA . THR A 1 201 ? 9.015 -15.842 -13.148 1.000 15.450 201 THR A CA 1
ATOM 2930 C C . THR A 1 201 ? 8.660 -14.687 -14.083 1.000 15.610 201 THR A C 1
ATOM 2931 O O . THR A 1 201 ? 8.000 -13.733 -13.629 1.000 15.520 201 THR A O 1
ATOM 2942 N N A GLN A 1 202 ? 9.095 -14.772 -15.342 0.500 16.360 202 GLN A N 1
ATOM 2943 N N B GLN A 1 202 ? 9.087 -14.776 -15.344 0.500 15.740 202 GLN A N 1
ATOM 2944 C CA A GLN A 1 202 ? 8.795 -13.774 -16.403 0.500 16.740 202 GLN A CA 1
ATOM 2945 C CA B GLN A 1 202 ? 8.800 -13.773 -16.404 0.500 15.740 202 GLN A CA 1
ATOM 2946 C C A GLN A 1 202 ? 7.674 -14.327 -17.287 0.500 16.710 202 GLN A C 1
ATOM 2947 C C B GLN A 1 202 ? 7.681 -14.321 -17.297 0.500 16.130 202 GLN A C 1
ATOM 2948 O O A GLN A 1 202 ? 7.799 -15.476 -17.752 0.500 16.320 202 GLN A O 1
ATOM 2949 O O B GLN A 1 202 ? 7.815 -15.463 -17.776 0.500 15.820 202 GLN A O 1
ATOM 2976 N N . PHE A 1 203 ? 6.612 -13.543 -17.480 1.000 16.290 203 PHE A N 1
ATOM 2977 C CA . PHE A 1 203 ? 5.452 -13.902 -18.332 1.000 16.980 203 PHE A CA 1
ATOM 2978 C C . PHE A 1 203 ? 5.567 -13.075 -19.609 1.000 17.490 203 PHE A C 1
ATOM 2979 O O . PHE A 1 203 ? 4.947 -12.004 -19.700 1.000 16.470 203 PHE A O 1
ATOM 2996 N N . VAL A 1 204 ? 6.397 -13.561 -20.533 1.000 18.480 204 VAL A N 1
ATOM 2997 C CA . VAL A 1 204 ? 6.808 -12.825 -21.763 1.000 19.820 204 VAL A CA 1
ATOM 2998 C C . VAL A 1 204 ? 5.639 -12.870 -22.747 1.000 21.100 204 VAL A C 1
ATOM 2999 O O . VAL A 1 204 ? 5.079 -13.961 -22.953 1.000 20.480 204 VAL A O 1
ATOM 3012 N N . THR A 1 205 ? 5.305 -11.726 -23.344 1.000 23.100 205 THR A N 1
ATOM 3013 C CA . THR A 1 205 ? 4.280 -11.632 -24.415 1.000 24.020 205 THR A CA 1
ATOM 3014 C C . THR A 1 205 ? 4.964 -11.281 -25.736 1.000 24.990 205 THR A C 1
ATOM 3015 O O . THR A 1 205 ? 6.071 -10.719 -25.706 1.000 24.880 205 THR A O 1
ATOM 3026 N N A GLY A 1 206 ? 4.296 -11.580 -26.854 0.500 25.510 206 GLY A N 1
ATOM 3027 N N B GLY A 1 206 ? 4.334 -11.664 -26.850 0.500 26.400 206 GLY A N 1
ATOM 3028 C CA A GLY A 1 206 ? 4.650 -11.062 -28.190 0.500 26.470 206 GLY A CA 1
ATOM 3029 C CA B GLY A 1 206 ? 4.796 -11.373 -28.221 0.500 27.970 206 GLY A CA 1
ATOM 3030 C C A GLY A 1 206 ? 4.150 -9.637 -28.365 0.500 27.170 206 GLY A C 1
ATOM 3031 C C B GLY A 1 206 ? 3.752 -10.582 -28.984 0.500 29.780 206 GLY A C 1
ATOM 3032 O O A GLY A 1 206 ? 3.492 -9.126 -27.437 0.500 26.550 206 GLY A O 1
ATOM 3033 O O B GLY A 1 206 ? 2.995 -9.828 -28.337 0.500 30.120 206 GLY A O 1
ATOM 3040 N N A ALA A 1 207 ? 4.436 -9.019 -29.514 0.500 28.420 207 ALA A N 1
ATOM 3041 N N B ALA A 1 207 ? 3.718 -10.737 -30.310 0.500 31.130 207 ALA A N 1
ATOM 3042 C CA A ALA A 1 207 ? 4.017 -7.639 -29.855 0.500 29.360 207 ALA A CA 1
ATOM 3043 C CA B ALA A 1 207 ? 2.681 -10.161 -31.195 0.500 31.470 207 ALA A CA 1
ATOM 3044 C C A ALA A 1 207 ? 2.490 -7.540 -29.761 0.500 30.060 207 ALA A C 1
ATOM 3045 C C B ALA A 1 207 ? 1.304 -10.416 -30.570 0.500 31.670 207 ALA A C 1
ATOM 3046 O O A ALA A 1 207 ? 1.989 -6.512 -29.268 0.500 31.390 207 ALA A O 1
ATOM 3047 O O B ALA A 1 207 ? 1.133 -11.476 -29.922 0.500 31.720 207 ALA A O 1
ATOM 3060 N N A GLY A 1 208 ? 1.794 -8.593 -30.201 0.500 30.340 208 GLY A N 1
ATOM 3061 N N B GLY A 1 208 ? 0.386 -9.456 -30.720 0.500 31.450 208 GLY A N 1
ATOM 3062 C CA A GLY A 1 208 ? 0.321 -8.669 -30.242 0.500 30.270 208 GLY A CA 1
ATOM 3063 C CA B GLY A 1 208 ? -1.017 -9.553 -30.267 0.500 31.420 208 GLY A CA 1
ATOM 3064 C C A GLY A 1 208 ? -0.279 -8.755 -28.850 0.500 30.600 208 GLY A C 1
ATOM 3065 C C B GLY A 1 208 ? -1.145 -9.479 -28.755 0.500 30.960 208 GLY A C 1
ATOM 3066 O O A GLY A 1 208 ? -1.471 -8.435 -28.702 0.500 31.120 208 GLY A O 1
ATOM 3067 O O B GLY A 1 208 ? -2.277 -9.626 -28.253 0.500 31.220 208 GLY A O 1
ATOM 3074 N N A GLY A 1 209 ? 0.517 -9.181 -27.864 0.500 30.540 209 GLY A N 1
ATOM 3075 N N B GLY A 1 209 ? -0.031 -9.253 -28.053 0.500 31.060 209 GLY A N 1
ATOM 3076 C CA A GLY A 1 209 ? 0.116 -9.228 -26.443 0.500 29.770 209 GLY A CA 1
ATOM 3077 C CA B GLY A 1 209 ? 0.028 -9.232 -26.577 0.500 30.130 209 GLY A CA 1
ATOM 3078 C C A GLY A 1 209 ? -0.172 -10.637 -25.947 0.500 29.550 209 GLY A C 1
ATOM 3079 C C B GLY A 1 209 ? -0.197 -10.615 -25.984 0.500 29.790 209 GLY A C 1
ATOM 3080 O O A GLY A 1 209 ? -0.586 -10.766 -24.778 0.500 29.650 209 GLY A O 1
ATOM 3081 O O B GLY A 1 209 ? -0.581 -10.700 -24.800 0.500 30.070 209 GLY A O 1
ATOM 3088 N N . ALA A 1 210 ? 0.044 -11.661 -26.778 1.000 28.170 210 ALA A N 1
ATOM 3089 C CA . ALA A 1 210 ? -0.172 -13.077 -26.403 1.000 28.120 210 ALA A CA 1
ATOM 3090 C C . ALA A 1 210 ? 0.988 -13.549 -25.521 1.000 26.770 210 ALA A C 1
ATOM 3091 O O . ALA A 1 210 ? 2.136 -13.175 -25.808 1.000 25.890 210 ALA A O 1
ATOM 3098 N N . LEU A 1 211 ? 0.686 -14.332 -24.483 1.000 25.040 211 LEU A N 1
ATOM 3099 C CA . LEU A 1 211 ? 1.709 -15.004 -23.640 1.000 25.250 211 LEU A CA 1
ATOM 3100 C C . LEU A 1 211 ? 2.468 -15.991 -24.529 1.000 25.190 211 LEU A C 1
ATOM 3101 O O . LEU A 1 211 ? 1.803 -16.856 -25.123 1.000 27.220 211 LEU A O 1
ATOM 3117 N N . THR A 1 212 ? 3.790 -15.838 -24.654 1.000 24.220 212 THR A N 1
ATOM 3118 C CA . THR A 1 212 ? 4.650 -16.661 -25.557 1.000 24.260 212 THR A CA 1
ATOM 3119 C C . THR A 1 212 ? 5.671 -17.492 -24.770 1.000 23.080 212 THR A C 1
ATOM 3120 O O . THR A 1 212 ? 6.138 -18.510 -25.307 1.000 20.950 212 THR A O 1
ATOM 3131 N N . GLU A 1 213 ? 6.027 -17.077 -23.556 1.000 22.550 213 GLU A N 1
ATOM 3132 C CA . GLU A 1 213 ? 7.142 -17.712 -22.813 1.000 23.170 213 GLU A CA 1
ATOM 3133 C C . GLU A 1 213 ? 6.949 -17.500 -21.308 1.000 21.060 213 GLU A C 1
ATOM 3134 O O . GLU A 1 213 ? 6.623 -16.371 -20.906 1.000 19.510 213 GLU A O 1
ATOM 3146 N N . VAL A 1 214 ? 7.162 -18.550 -20.515 1.000 19.720 214 VAL A N 1
ATOM 3147 C CA . VAL A 1 214 ? 7.234 -18.433 -19.031 1.000 18.580 214 VAL A CA 1
ATOM 3148 C C . VAL A 1 214 ? 8.638 -18.863 -18.611 1.000 17.960 214 VAL A C 1
ATOM 3149 O O . VAL A 1 214 ? 8.980 -20.045 -18.810 1.000 18.130 214 VAL A O 1
ATOM 3162 N N . ILE A 1 215 ? 9.423 -17.915 -18.093 1.000 17.530 215 ILE A N 1
ATOM 3163 C CA . ILE A 1 215 ? 10.859 -18.120 -17.754 1.000 17.310 215 ILE A CA 1
ATOM 3164 C C . ILE A 1 215 ? 11.004 -18.138 -16.236 1.000 16.630 215 ILE A C 1
ATOM 3165 O O . ILE A 1 215 ? 10.579 -17.160 -15.590 1.000 16.450 215 ILE A O 1
ATOM 3181 N N . ARG A 1 216 ? 11.606 -19.212 -15.721 1.000 15.900 216 ARG A N 1
ATOM 3182 C CA . ARG A 1 216 ? 11.929 -19.372 -14.284 1.000 15.640 216 ARG A CA 1
ATOM 3183 C C . ARG A 1 216 ? 13.430 -19.139 -14.090 1.000 15.650 216 ARG A C 1
ATOM 3184 O O . ARG A 1 216 ? 14.242 -19.780 -14.792 1.000 15.190 216 ARG A O 1
ATOM 3205 N N . THR A 1 217 ? 13.777 -18.267 -13.147 1.000 15.390 217 THR A N 1
ATOM 3206 C CA . THR A 1 217 ? 15.161 -18.126 -12.625 1.000 15.460 217 THR A CA 1
ATOM 3207 C C . THR A 1 217 ? 15.085 -18.124 -11.103 1.000 15.590 217 THR A C 1
ATOM 3208 O O . THR A 1 217 ? 14.016 -17.791 -10.564 1.000 16.160 217 THR A O 1
ATOM 3219 N N . TYR A 1 218 ? 16.190 -18.483 -10.454 1.000 15.210 218 TYR A N 1
ATOM 3220 C CA . TYR A 1 218 ? 16.360 -18.425 -8.984 1.000 15.250 218 TYR A CA 1
ATOM 3221 C C . TYR A 1 218 ? 17.501 -17.464 -8.676 1.000 15.300 218 TYR A C 1
ATOM 3222 O O . TYR A 1 218 ? 18.399 -17.303 -9.521 1.000 14.730 218 TYR A O 1
ATOM 3240 N N . VAL A 1 219 ? 17.440 -16.828 -7.512 1.000 15.070 219 VAL A N 1
ATOM 3241 C CA . VAL A 1 219 ? 18.571 -16.020 -6.980 1.000 15.760 219 VAL A CA 1
ATOM 3242 C C . VAL A 1 219 ? 18.883 -16.545 -5.583 1.000 15.850 219 VAL A C 1
ATOM 3243 O O . VAL A 1 219 ? 17.941 -16.674 -4.767 1.000 15.910 219 VAL A O 1
ATOM 3256 N N . GLN A 1 220 ? 20.156 -16.847 -5.338 1.000 16.150 220 GLN A N 1
ATOM 3257 C CA . GLN A 1 220 ? 20.657 -17.294 -4.016 1.000 16.560 220 GLN A CA 1
ATOM 3258 C C . GLN A 1 220 ? 22.144 -16.940 -3.913 1.000 17.010 220 GLN A C 1
ATOM 3259 O O . GLN A 1 220 ? 22.887 -17.236 -4.865 1.000 15.740 220 GLN A O 1
ATOM 3273 N N . GLY A 1 221 ? 22.540 -16.342 -2.788 1.000 18.400 221 GLY A N 1
ATOM 3274 C CA . GLY A 1 221 ? 23.906 -15.834 -2.553 1.000 19.680 221 GLY A CA 1
ATOM 3275 C C . GLY A 1 221 ? 24.307 -14.828 -3.621 1.000 20.330 221 GLY A C 1
ATOM 3276 O O . GLY A 1 221 ? 25.498 -14.777 -3.963 1.000 22.170 221 GLY A O 1
ATOM 3280 N N . GLY A 1 222 ? 23.341 -14.063 -4.139 1.000 20.910 222 GLY A N 1
ATOM 3281 C CA . GLY A 1 222 ? 23.554 -13.045 -5.188 1.000 20.970 222 GLY A CA 1
ATOM 3282 C C . GLY A 1 222 ? 23.783 -13.646 -6.566 1.000 21.140 222 GLY A C 1
ATOM 3283 O O . GLY A 1 222 ? 23.998 -12.861 -7.509 1.000 21.550 222 GLY A O 1
ATOM 3287 N N . LYS A 1 223 ? 23.722 -14.975 -6.698 1.000 20.880 223 LYS A N 1
ATOM 3288 C CA . LYS A 1 223 ? 23.882 -15.690 -7.990 1.000 21.460 223 LYS A CA 1
ATOM 3289 C C . LYS A 1 223 ? 22.516 -15.823 -8.663 1.000 20.130 223 LYS A C 1
ATOM 3290 O O . LYS A 1 223 ? 21.564 -16.277 -7.993 1.000 18.380 223 LYS A O 1
ATOM 3309 N N . THR A 1 224 ? 22.431 -15.462 -9.942 1.000 18.440 224 THR A N 1
ATOM 3310 C CA . THR A 1 224 ? 21.226 -15.709 -10.775 1.000 19.160 224 THR A CA 1
ATOM 3311 C C . THR A 1 224 ? 21.409 -17.083 -11.421 1.000 18.480 224 THR A C 1
ATOM 3312 O O . THR A 1 224 ? 22.462 -17.326 -12.067 1.000 17.970 224 THR A O 1
ATOM 3323 N N . ILE A 1 225 ? 20.435 -17.960 -11.191 1.000 17.130 225 ILE A N 1
ATOM 3324 C CA . ILE A 1 225 ? 20.527 -19.422 -11.473 1.000 17.520 225 ILE A CA 1
ATOM 3325 C C . ILE A 1 225 ? 19.431 -19.770 -12.468 1.000 17.980 225 ILE A C 1
ATOM 3326 O O . ILE A 1 225 ? 18.267 -19.852 -12.088 1.000 17.390 225 ILE A O 1
ATOM 3342 N N . PRO A 1 226 ? 19.759 -19.950 -13.767 1.000 19.440 226 PRO A N 1
ATOM 3343 C CA . PRO A 1 226 ? 18.776 -20.401 -14.750 1.000 19.970 226 PRO A CA 1
ATOM 3344 C C . PRO A 1 226 ? 18.378 -21.863 -14.515 1.000 19.390 226 PRO A C 1
ATOM 3345 O O . PRO A 1 226 ? 19.165 -22.623 -13.960 1.000 19.280 226 PRO A O 1
ATOM 3356 N N . THR A 1 227 ? 17.179 -22.226 -14.961 1.000 19.100 227 THR A N 1
ATOM 3357 C CA . THR A 1 227 ? 16.691 -23.628 -14.941 1.000 19.190 227 THR A CA 1
ATOM 3358 C C . THR A 1 227 ? 17.448 -24.422 -15.999 1.000 19.520 227 THR A C 1
ATOM 3359 O O . THR A 1 227 ? 17.816 -23.883 -17.041 1.000 19.790 227 THR A O 1
ATOM 3370 N N . PRO A 1 228 ? 17.730 -25.719 -15.746 1.000 20.670 228 PRO A N 1
ATOM 3371 C CA . PRO A 1 228 ? 18.358 -26.580 -16.745 1.000 22.000 228 PRO A CA 1
ATOM 3372 C C . PRO A 1 228 ? 17.507 -26.664 -18.017 1.000 22.400 228 PRO A C 1
ATOM 3373 O O . PRO A 1 228 ? 16.288 -26.714 -17.914 1.000 21.790 228 PRO A O 1
ATOM 3384 N N . ALA A 1 229 ? 18.162 -26.660 -19.181 1.000 23.720 229 ALA A N 1
ATOM 3385 C CA . ALA A 1 229 ? 17.501 -26.860 -20.490 1.000 24.030 229 ALA A CA 1
ATOM 3386 C C . ALA A 1 229 ? 16.870 -28.259 -20.494 1.000 24.740 229 ALA A C 1
ATOM 3387 O O . ALA A 1 229 ? 17.552 -29.220 -20.080 1.000 24.610 229 ALA A O 1
ATOM 3394 N N . VAL A 1 230 ? 15.598 -28.355 -20.888 1.000 24.460 230 VAL A N 1
ATOM 3395 C CA . VAL A 1 230 ? 14.811 -29.622 -20.861 1.000 26.070 230 VAL A CA 1
ATOM 3396 C C . VAL A 1 230 ? 14.695 -30.157 -22.288 1.000 27.020 230 VAL A C 1
ATOM 3397 O O . VAL A 1 230 ? 14.390 -29.365 -23.193 1.000 26.090 230 VAL A O 1
ATOM 3410 N N . THR A 1 231 ? 14.902 -31.461 -22.457 1.000 28.620 231 THR A N 1
ATOM 3411 C CA . THR A 1 231 ? 14.737 -32.160 -23.763 1.000 30.300 231 THR A CA 1
ATOM 3412 C C . THR A 1 231 ? 13.292 -32.658 -23.875 1.000 31.010 231 THR A C 1
ATOM 3413 O O . THR A 1 231 ? 12.829 -33.347 -22.949 1.000 30.690 231 THR A O 1
ATOM 3424 N N . ALA A 1 232 ? 12.603 -32.290 -24.957 1.000 31.960 232 ALA A N 1
ATOM 3425 C CA . ALA A 1 232 ? 11.267 -32.809 -25.336 1.000 33.140 232 ALA A CA 1
ATOM 3426 C C . ALA A 1 232 ? 11.189 -32.901 -26.862 1.000 35.250 232 ALA A C 1
ATOM 3427 O O . ALA A 1 232 ? 11.462 -31.882 -27.527 1.000 34.390 232 ALA A O 1
ATOM 3434 N N . GLY A 1 233 ? 10.822 -34.077 -27.385 1.000 38.190 233 GLY A N 1
ATOM 3435 C CA . GLY A 1 233 ? 10.762 -34.353 -28.834 1.000 38.950 233 GLY A CA 1
ATOM 3436 C C . GLY A 1 233 ? 12.094 -34.080 -29.509 1.000 40.550 233 GLY A C 1
ATOM 3437 O O . GLY A 1 233 ? 12.081 -33.536 -30.628 1.000 45.250 233 GLY A O 1
ATOM 3441 N N . GLY A 1 234 ? 13.200 -34.410 -28.833 1.000 41.240 234 GLY A N 1
ATOM 3442 C CA . GLY A 1 234 ? 14.575 -34.326 -29.368 1.000 41.360 234 GLY A CA 1
ATOM 3443 C C . GLY A 1 234 ? 15.152 -32.916 -29.366 1.000 41.500 234 GLY A C 1
ATOM 3444 O O . GLY A 1 234 ? 16.290 -32.762 -29.855 1.000 44.000 234 GLY A O 1
ATOM 3448 N N . ASN A 1 235 ? 14.427 -31.921 -28.842 1.000 39.690 235 ASN A N 1
ATOM 3449 C CA . ASN A 1 235 ? 14.863 -30.495 -28.828 1.000 39.280 235 ASN A CA 1
ATOM 3450 C C . ASN A 1 235 ? 15.018 -30.014 -27.382 1.000 37.050 235 ASN A C 1
ATOM 3451 O O . ASN A 1 235 ? 14.316 -30.542 -26.507 1.000 35.630 235 ASN A O 1
ATOM 3462 N N . GLN A 1 236 ? 15.901 -29.036 -27.164 1.000 35.430 236 GLN A N 1
ATOM 3463 C CA . GLN A 1 236 ? 16.171 -28.420 -25.837 1.000 35.300 236 GLN A CA 1
ATOM 3464 C C . GLN A 1 236 ? 15.353 -27.132 -25.690 1.000 32.630 236 GLN A C 1
ATOM 3465 O O . GLN A 1 236 ? 15.333 -26.328 -26.635 1.000 32.800 236 GLN A O 1
ATOM 3479 N N . TYR A 1 237 ? 14.714 -26.950 -24.534 1.000 29.430 237 TYR A N 1
ATOM 3480 C CA . TYR A 1 237 ? 13.877 -25.770 -24.190 1.000 28.220 237 TYR A CA 1
ATOM 3481 C C . TYR A 1 237 ? 14.336 -25.211 -22.845 1.000 26.240 237 TYR A C 1
ATOM 3482 O O . TYR A 1 237 ? 14.678 -26.019 -21.963 1.000 26.100 237 TYR A O 1
ATOM 3500 N N . THR A 1 238 ? 14.340 -23.884 -22.706 1.000 24.800 238 THR A N 1
ATOM 3501 C CA . THR A 1 238 ? 14.852 -23.170 -21.499 1.000 24.020 238 THR A CA 1
ATOM 3502 C C . THR A 1 238 ? 13.704 -22.464 -20.772 1.000 23.630 238 THR A C 1
ATOM 3503 O O . THR A 1 238 ? 13.975 -21.729 -19.805 1.000 23.410 238 THR A O 1
ATOM 3514 N N . SER A 1 239 ? 12.469 -22.705 -21.206 1.000 23.500 239 SER A N 1
ATOM 3515 C CA . SER A 1 239 ? 11.259 -21.998 -20.711 1.000 23.710 239 SER A CA 1
ATOM 3516 C C . SER A 1 239 ? 10.021 -22.774 -21.149 1.000 23.230 239 SER A C 1
ATOM 3517 O O . SER A 1 239 ? 10.157 -23.626 -22.044 1.000 24.350 239 SER A O 1
ATOM 3525 N N . LEU A 1 240 ? 8.863 -22.471 -20.565 1.000 22.840 240 LEU A N 1
ATOM 3526 C CA . LEU A 1 240 ? 7.559 -22.936 -21.102 1.000 21.930 240 LEU A CA 1
ATOM 3527 C C . LEU A 1 240 ? 7.242 -22.102 -22.345 1.000 22.960 240 LEU A C 1
ATOM 3528 O O . LEU A 1 240 ? 7.056 -20.891 -22.210 1.000 22.310 240 LEU A O 1
ATOM 3544 N N . THR A 1 241 ? 7.223 -22.749 -23.510 1.000 23.430 241 THR A N 1
ATOM 3545 C CA . THR A 1 241 ? 6.802 -22.154 -24.805 1.000 24.100 241 THR A CA 1
ATOM 3546 C C . THR A 1 241 ? 5.745 -23.080 -25.402 1.000 24.140 241 THR A C 1
ATOM 3547 O O . THR A 1 241 ? 5.665 -24.237 -24.953 1.000 23.930 241 THR A O 1
ATOM 3558 N N . ASN A 1 242 ? 4.955 -22.597 -26.360 1.000 24.700 242 ASN A N 1
ATOM 3559 C CA . ASN A 1 242 ? 3.926 -23.435 -27.030 1.000 25.660 242 ASN A CA 1
ATOM 3560 C C . ASN A 1 242 ? 4.606 -24.670 -27.631 1.000 24.350 242 ASN A C 1
ATOM 3561 O O . ASN A 1 242 ? 4.039 -25.762 -27.504 1.000 26.140 242 ASN A O 1
ATOM 3572 N N . ALA A 1 243 ? 5.790 -24.510 -28.232 1.000 25.010 243 ALA A N 1
ATOM 3573 C CA . ALA A 1 243 ? 6.581 -25.625 -28.812 1.000 24.360 243 ALA A CA 1
ATOM 3574 C C . ALA A 1 243 ? 6.870 -26.658 -27.716 1.000 24.290 243 ALA A C 1
ATOM 3575 O O . ALA A 1 243 ? 6.599 -27.851 -27.937 1.000 25.510 243 ALA A O 1
ATOM 3582 N N . TYR A 1 244 ? 7.386 -26.219 -26.568 1.000 23.230 244 TYR A N 1
ATOM 3583 C CA . TYR A 1 244 ? 7.707 -27.131 -25.439 1.000 22.990 244 TYR A CA 1
ATOM 3584 C C . TYR A 1 244 ? 6.428 -27.833 -24.964 1.000 22.770 244 TYR A C 1
ATOM 3585 O O . TYR A 1 244 ? 6.450 -29.070 -24.781 1.000 23.460 244 TYR A O 1
ATOM 3603 N N . CYS A 1 245 ? 5.357 -27.065 -24.729 1.000 22.720 245 CYS A N 1
ATOM 3604 C CA . CYS A 1 245 ? 4.050 -27.604 -24.253 1.000 24.520 245 CYS A CA 1
ATOM 3605 C C . CYS A 1 245 ? 3.592 -28.729 -25.190 1.000 25.890 245 CYS A C 1
ATOM 3606 O O . CYS A 1 245 ? 3.239 -29.821 -24.698 1.000 27.210 245 CYS A O 1
ATOM 3613 N N . SER A 1 246 ? 3.615 -28.471 -26.496 1.000 27.380 246 SER A N 1
ATOM 3614 C CA . SER A 1 246 ? 3.246 -29.462 -27.543 1.000 29.420 246 SER A CA 1
ATOM 3615 C C . SER A 1 246 ? 4.151 -30.696 -27.432 1.000 29.220 246 SER A C 1
ATOM 3616 O O . SER A 1 246 ? 3.610 -31.820 -27.332 1.000 30.740 246 SER A O 1
ATOM 3624 N N . ALA A 1 247 ? 5.469 -30.482 -27.412 1.000 29.350 247 ALA A N 1
ATOM 3625 C CA . ALA A 1 247 ? 6.514 -31.535 -27.435 1.000 29.930 247 ALA A CA 1
ATOM 3626 C C . ALA A 1 247 ? 6.448 -32.402 -26.171 1.000 29.930 247 ALA A C 1
ATOM 3627 O O . ALA A 1 247 ? 6.884 -33.565 -26.246 1.000 29.390 247 ALA A O 1
ATOM 3634 N N . SER A 1 248 ? 5.978 -31.845 -25.048 1.000 29.520 248 SER A N 1
ATOM 3635 C CA . SER A 1 248 ? 5.981 -32.517 -23.718 1.000 28.990 248 SER A CA 1
ATOM 3636 C C . SER A 1 248 ? 4.593 -33.076 -23.380 1.000 29.110 248 SER A C 1
ATOM 3637 O O . SER A 1 248 ? 4.445 -33.648 -22.287 1.000 28.930 248 SER 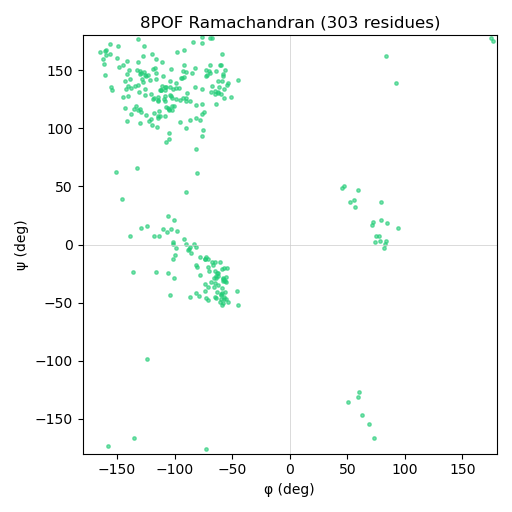A O 1
ATOM 3645 N N . GLY A 1 249 ? 3.617 -32.912 -24.280 1.000 29.000 249 GLY A N 1
ATOM 3646 C CA . GLY A 1 249 ? 2.265 -33.490 -24.146 1.000 28.880 249 GLY A CA 1
ATOM 3647 C C . GLY A 1 249 ? 1.340 -32.630 -23.300 1.000 29.410 249 GLY A C 1
ATOM 3648 O O . GLY A 1 249 ? 0.325 -33.158 -22.817 1.000 30.430 249 GLY A O 1
ATOM 3652 N N . GLY A 1 250 ? 1.675 -31.352 -23.107 1.000 28.970 250 GLY A N 1
ATOM 3653 C CA . GLY A 1 250 ? 0.773 -30.368 -22.483 1.000 29.290 250 GLY A CA 1
ATOM 3654 C C . GLY A 1 250 ? -0.044 -29.640 -23.532 1.000 28.470 250 GLY A C 1
ATOM 3655 O O . GLY A 1 250 ? 0.283 -29.764 -24.729 1.000 28.730 250 GLY A O 1
ATOM 3659 N N . LYS A 1 251 ? -1.074 -28.909 -23.112 1.000 27.180 251 LYS A N 1
ATOM 3660 C CA . LYS A 1 251 ? -1.805 -27.962 -23.994 1.000 28.040 251 LYS A CA 1
ATOM 3661 C C . LYS A 1 251 ? -1.012 -26.660 -24.037 1.000 26.360 251 LYS A C 1
ATOM 3662 O O . LYS A 1 251 ? -0.287 -26.345 -23.096 1.000 24.270 251 LYS A O 1
ATOM 3681 N N . PRO A 1 252 ? -1.092 -25.875 -25.134 1.000 25.210 252 PRO A N 1
ATOM 3682 C CA . PRO A 1 252 ? -0.335 -24.630 -25.235 1.000 24.320 252 PRO A CA 1
ATOM 3683 C C . PRO A 1 252 ? -0.795 -23.546 -24.246 1.000 22.500 252 PRO A C 1
ATOM 3684 O O . PRO A 1 252 ? -1.762 -23.752 -23.531 1.000 21.460 252 PRO A O 1
ATOM 3695 N N . LEU A 1 253 ? -0.101 -22.407 -24.268 1.000 21.500 253 LEU A N 1
ATOM 3696 C CA . LEU A 1 253 ? -0.286 -21.267 -23.326 1.000 20.880 253 LEU A CA 1
ATOM 3697 C C . LEU A 1 253 ? -1.514 -20.427 -23.702 1.000 21.210 253 LEU A C 1
ATOM 3698 O O . LEU A 1 253 ? -1.889 -19.540 -22.910 1.000 21.040 253 LEU A O 1
ATOM 3714 N N . ASP A 1 254 ? -2.105 -20.657 -24.879 1.000 22.100 254 ASP A N 1
ATOM 3715 C CA . ASP A 1 254 ? -3.118 -19.744 -25.480 1.000 22.020 254 ASP A CA 1
ATOM 3716 C C . ASP A 1 254 ? -4.331 -19.586 -24.554 1.000 20.580 254 ASP A C 1
ATOM 3717 O O . ASP A 1 254 ? -4.745 -18.441 -24.353 1.000 20.000 254 ASP A O 1
ATOM 3726 N N . GLY A 1 255 ? -4.880 -20.682 -24.016 1.000 19.790 255 GLY A N 1
ATOM 3727 C CA . GLY A 1 255 ? -6.026 -20.644 -23.089 1.000 19.800 255 GLY A CA 1
ATOM 3728 C C . GLY A 1 255 ? -5.734 -19.754 -21.890 1.000 19.180 255 GLY A C 1
ATOM 3729 O O . GLY A 1 255 ? -6.578 -18.911 -21.542 1.000 18.460 255 GLY A O 1
ATOM 3733 N N . MET A 1 256 ? -4.558 -19.933 -21.290 1.000 18.820 256 MET A N 1
ATOM 3734 C CA . MET A 1 256 ? -4.068 -19.123 -20.144 1.000 19.160 256 MET A CA 1
ATOM 3735 C C . MET A 1 256 ? -3.903 -17.664 -20.578 1.000 19.000 256 MET A C 1
ATOM 3736 O O . MET A 1 256 ? -4.237 -16.776 -19.774 1.000 19.910 256 MET A O 1
ATOM 3750 N N . SER A 1 257 ? -3.391 -17.435 -21.791 1.000 19.090 257 SER A N 1
ATOM 3751 C CA . SER A 1 257 ? -3.149 -16.074 -22.345 1.000 19.050 257 SER A CA 1
ATOM 3752 C C . SER A 1 257 ? -4.452 -15.270 -22.354 1.000 19.060 257 SER A C 1
ATOM 3753 O O . SER A 1 257 ? -4.431 -14.121 -21.912 1.000 19.220 257 SER A O 1
ATOM 3761 N N . THR A 1 258 ? -5.541 -15.871 -22.833 1.000 19.920 258 THR A N 1
ATOM 3762 C CA . THR A 1 258 ? -6.896 -15.256 -22.841 1.000 20.810 258 THR A CA 1
ATOM 3763 C C . THR A 1 258 ? -7.373 -15.051 -21.399 1.000 20.050 258 THR A C 1
ATOM 3764 O O . THR A 1 258 ? -7.891 -13.970 -21.094 1.000 20.230 258 THR A O 1
ATOM 3775 N N . SER A 1 259 ? -7.200 -16.063 -20.550 1.000 19.470 259 SER A N 1
ATOM 3776 C CA . SER A 1 259 ? -7.696 -16.079 -19.150 1.000 18.520 259 SER A CA 1
ATOM 3777 C C . SER A 1 259 ? -7.087 -14.927 -18.341 1.000 18.250 259 SER A C 1
ATOM 3778 O O . SER A 1 259 ? -7.821 -14.292 -17.564 1.000 18.350 259 SER A O 1
ATOM 3786 N N . LEU A 1 260 ? -5.784 -14.675 -18.489 1.000 18.920 260 LEU A N 1
ATOM 3787 C CA . LEU A 1 260 ? -5.070 -13.659 -17.669 1.000 19.160 260 LEU A CA 1
ATOM 3788 C C . LEU A 1 260 ? -5.633 -12.256 -17.951 1.000 19.960 260 LEU A C 1
ATOM 3789 O O . LEU A 1 260 ? -5.612 -11.436 -17.023 1.000 19.570 260 LEU A O 1
ATOM 3805 N N . ASP A 1 261 ? -6.179 -12.019 -19.150 1.000 21.430 261 ASP A N 1
ATOM 3806 C CA . ASP A 1 261 ? -6.825 -10.736 -19.553 1.000 22.960 261 ASP A CA 1
ATOM 3807 C C . ASP A 1 261 ? -8.059 -10.445 -18.685 1.000 21.700 261 ASP A C 1
ATOM 3808 O O . ASP A 1 261 ? -8.433 -9.271 -18.599 1.000 21.970 261 ASP A O 1
ATOM 3817 N N . ALA A 1 262 ? -8.690 -11.464 -18.088 1.000 20.720 262 ALA A N 1
ATOM 3818 C CA . ALA A 1 262 ? -9.872 -11.317 -17.206 1.000 20.390 262 ALA A CA 1
ATOM 3819 C C . ALA A 1 262 ? -9.428 -10.928 -15.795 1.000 19.680 262 ALA A C 1
ATOM 3820 O O . ALA A 1 262 ? -10.271 -10.467 -15.011 1.000 20.160 262 ALA A O 1
ATOM 3827 N N . GLY A 1 263 ? -8.152 -11.133 -15.474 1.000 18.970 263 GLY A N 1
ATOM 3828 C CA . GLY A 1 263 ? -7.637 -10.947 -14.107 1.000 17.870 263 GLY A CA 1
ATOM 3829 C C . GLY A 1 263 ? -7.684 -12.250 -13.347 1.000 17.350 263 GLY A C 1
ATOM 3830 O O . GLY A 1 263 ? -8.674 -13.000 -13.492 1.000 17.130 263 GLY A O 1
ATOM 3834 N N . HIS A 1 264 ? -6.634 -12.528 -12.578 1.000 16.240 264 HIS A N 1
ATOM 3835 C CA . HIS A 1 264 ? -6.523 -13.744 -11.744 1.000 15.970 264 HIS A CA 1
ATOM 3836 C C . HIS A 1 264 ? -6.479 -13.358 -10.266 1.000 15.940 264 HIS A C 1
ATOM 3837 O O . HIS A 1 264 ? -6.136 -12.207 -9.942 1.000 15.170 264 HIS A O 1
ATOM 3852 N N . VAL A 1 265 ? -6.797 -14.331 -9.419 1.000 15.700 265 VAL A N 1
ATOM 3853 C CA . VAL A 1 265 ? -6.651 -14.250 -7.941 1.000 15.630 265 VAL A CA 1
ATOM 3854 C C . VAL A 1 265 ? -5.344 -14.953 -7.573 1.000 15.460 265 VAL A C 1
ATOM 3855 O O . VAL A 1 265 ? -5.058 -16.019 -8.165 1.000 15.930 265 VAL A O 1
ATOM 3868 N N . ILE A 1 266 ? -4.583 -14.380 -6.638 1.000 15.590 266 ILE A N 1
ATOM 3869 C CA . ILE A 1 266 ? -3.353 -15.016 -6.086 1.000 15.610 266 ILE A CA 1
ATOM 3870 C C . ILE A 1 266 ? -3.764 -15.916 -4.916 1.000 15.330 266 ILE A C 1
ATOM 3871 O O . ILE A 1 266 ? -4.384 -15.422 -3.957 1.000 14.480 266 ILE A O 1
ATOM 3887 N N . VAL A 1 267 ? -3.394 -17.186 -5.015 1.000 15.760 267 VAL A N 1
ATOM 3888 C CA . VAL A 1 267 ? -3.680 -18.244 -4.012 1.000 15.760 267 VAL A CA 1
ATOM 3889 C C . VAL A 1 267 ? -2.355 -18.652 -3.380 1.000 15.520 267 VAL A C 1
ATOM 3890 O O . VAL A 1 267 ? -1.391 -18.883 -4.119 1.000 15.300 267 VAL A O 1
ATOM 3903 N N . VAL A 1 268 ? -2.347 -18.738 -2.058 1.000 14.990 268 VAL A N 1
ATOM 3904 C CA . VAL A 1 268 ? -1.220 -19.286 -1.262 1.000 15.550 268 VAL A CA 1
ATOM 3905 C C . VAL A 1 268 ? -1.817 -20.436 -0.459 1.000 15.510 268 VAL A C 1
ATOM 3906 O O . VAL A 1 268 ? -2.623 -20.167 0.461 1.000 14.940 268 VAL A O 1
ATOM 3919 N N . SER A 1 269 ? -1.497 -21.662 -0.859 1.000 14.870 269 SER A N 1
ATOM 3920 C CA . SER A 1 269 ? -2.107 -22.892 -0.299 1.000 15.240 269 SER A CA 1
ATOM 3921 C C . SER A 1 269 ? -1.001 -23.861 0.118 1.000 15.190 269 SER A C 1
ATOM 3922 O O . SER A 1 269 ? -0.236 -24.331 -0.755 1.000 14.210 269 SER A O 1
ATOM 3930 N N . LEU A 1 270 ? -0.908 -24.104 1.423 1.000 14.990 270 LEU A N 1
ATOM 3931 C CA . LEU A 1 270 ? -0.032 -25.148 2.000 1.000 15.380 270 LEU A CA 1
ATOM 3932 C C . LEU A 1 270 ? -0.914 -26.349 2.324 1.000 15.830 270 LEU A C 1
ATOM 3933 O O . LEU A 1 270 ? -1.850 -26.188 3.126 1.000 15.650 270 LEU A O 1
ATOM 3949 N N . TRP A 1 271 ? -0.634 -27.494 1.708 1.000 16.670 271 TRP A N 1
ATOM 3950 C CA . TRP A 1 271 ? -1.484 -28.700 1.860 1.000 16.780 271 TRP A CA 1
ATOM 3951 C C . TRP A 1 271 ? -0.658 -29.978 1.713 1.000 16.600 271 TRP A C 1
ATOM 3952 O O . TRP A 1 271 ? 0.471 -29.937 1.176 1.000 16.790 271 TRP A O 1
ATOM 3973 N N . ALA A 1 272 ? -1.211 -31.069 2.225 1.000 16.530 272 ALA A N 1
ATOM 3974 C CA . ALA A 1 272 ? -0.715 -32.445 2.038 1.000 17.790 272 ALA A CA 1
ATOM 3975 C C . ALA A 1 272 ? -1.914 -33.312 1.657 1.000 17.870 272 ALA A C 1
ATOM 3976 O O . ALA A 1 272 ? -3.051 -32.980 2.069 1.000 17.990 272 ALA A O 1
ATOM 3983 N N . SER A 1 273 ? -1.678 -34.359 0.880 1.000 18.610 273 SER A N 1
ATOM 3984 C CA . SER A 1 273 ? -2.746 -35.302 0.459 1.000 19.860 273 SER A CA 1
ATOM 3985 C C . SER A 1 273 ? -3.147 -36.169 1.656 1.000 20.530 273 SER A C 1
ATOM 3986 O O . SER A 1 273 ? -2.266 -36.513 2.464 1.000 18.930 273 SER A O 1
ATOM 3994 N N . ASP A 1 274 ? -4.430 -36.523 1.748 1.000 22.030 274 ASP A N 1
ATOM 3995 C CA . ASP A 1 274 ? -4.939 -37.522 2.728 1.000 23.910 274 ASP A CA 1
ATOM 3996 C C . ASP A 1 274 ? -4.533 -38.938 2.297 1.000 24.780 274 ASP A C 1
ATOM 3997 O O . ASP A 1 274 ? -4.674 -39.861 3.120 1.000 26.920 274 ASP A O 1
ATOM 4006 N N . ASP A 1 275 ? -4.046 -39.107 1.066 1.000 24.910 275 ASP A N 1
ATOM 4007 C CA . ASP A 1 275 ? -3.683 -40.431 0.494 1.000 26.520 275 ASP A CA 1
ATOM 4008 C C . ASP A 1 275 ? -2.162 -40.574 0.382 1.000 26.020 275 ASP A C 1
ATOM 4009 O O . ASP A 1 275 ? -1.502 -39.634 -0.109 1.000 23.990 275 ASP A O 1
ATOM 4018 N N . ALA A 1 276 ? -1.638 -41.735 0.783 1.000 24.620 276 ALA A N 1
ATOM 4019 C CA . ALA A 1 276 ? -0.252 -42.163 0.485 1.000 24.140 276 ALA A CA 1
ATOM 4020 C C . ALA A 1 276 ? -0.013 -42.015 -1.022 1.000 23.180 276 ALA A C 1
ATOM 4021 O O . ALA A 1 276 ? -0.856 -42.498 -1.807 1.000 21.630 276 ALA A O 1
ATOM 4028 N N . GLY A 1 277 ? 1.057 -41.314 -1.406 1.000 20.940 277 GLY A N 1
ATOM 4029 C CA . GLY A 1 277 ? 1.452 -41.138 -2.814 1.000 20.150 277 GLY A CA 1
ATOM 4030 C C . GLY A 1 277 ? 0.703 -40.008 -3.506 1.000 19.060 277 GLY A C 1
ATOM 4031 O O . GLY A 1 277 ? 0.938 -39.810 -4.717 1.000 18.990 277 GLY A O 1
ATOM 4035 N N . GLY A 1 278 ? -0.146 -39.287 -2.771 1.000 18.670 278 GLY A N 1
ATOM 4036 C CA . GLY A 1 278 ? -0.952 -38.167 -3.288 1.000 18.810 278 GLY A CA 1
ATOM 4037 C C . GLY A 1 278 ? -0.099 -37.068 -3.901 1.000 18.820 278 GLY A C 1
ATOM 4038 O O . GLY A 1 278 ? -0.591 -36.395 -4.818 1.000 19.610 278 GLY A O 1
ATOM 4042 N N . MET A 1 279 ? 1.141 -36.890 -3.442 1.000 18.320 279 MET A N 1
ATOM 4043 C CA . MET A 1 279 ? 2.033 -35.811 -3.947 1.000 18.220 279 MET A CA 1
ATOM 4044 C C . MET A 1 279 ? 3.195 -36.377 -4.780 1.000 18.260 279 MET A C 1
ATOM 4045 O O . MET A 1 279 ? 4.112 -35.601 -5.096 1.000 17.690 279 MET A O 1
ATOM 4059 N N . ASP A 1 280 ? 3.145 -37.652 -5.185 1.000 18.790 280 ASP A N 1
ATOM 4060 C CA . ASP A 1 280 ? 4.272 -38.326 -5.888 1.000 19.250 280 ASP A CA 1
ATOM 4061 C C . ASP A 1 280 ? 4.492 -37.689 -7.265 1.000 19.250 280 ASP A C 1
ATOM 4062 O O . ASP A 1 280 ? 5.642 -37.710 -7.746 1.000 18.480 280 ASP A O 1
ATOM 4071 N N . TRP A 1 281 ? 3.429 -37.146 -7.866 1.000 19.150 281 TRP A N 1
ATOM 4072 C CA . TRP A 1 281 ? 3.475 -36.401 -9.155 1.000 18.760 281 TRP A CA 1
ATOM 4073 C C . TRP A 1 281 ? 4.468 -35.238 -9.037 1.000 18.230 281 TRP A C 1
ATOM 4074 O O . TRP A 1 281 ? 5.072 -34.872 -10.060 1.000 19.190 281 TRP A O 1
ATOM 4095 N N . LEU A 1 282 ? 4.615 -34.672 -7.836 1.000 17.590 282 LEU A N 1
ATOM 4096 C CA . LEU A 1 282 ? 5.476 -33.488 -7.576 1.000 17.250 282 LEU A CA 1
ATOM 4097 C C . LEU A 1 282 ? 6.922 -33.916 -7.290 1.000 16.920 282 LEU A C 1
ATOM 4098 O O . LEU A 1 282 ? 7.839 -33.261 -7.814 1.000 17.470 282 LEU A O 1
ATOM 4114 N N . ASP A 1 283 ? 7.141 -34.938 -6.461 1.000 16.890 283 ASP A N 1
ATOM 4115 C CA . ASP A 1 283 ? 8.444 -35.071 -5.752 1.000 17.250 283 ASP A CA 1
ATOM 4116 C C . ASP A 1 283 ? 8.968 -36.513 -5.700 1.000 17.760 283 ASP A C 1
ATOM 4117 O O . ASP A 1 283 ? 9.994 -36.720 -5.021 1.000 17.920 283 ASP A O 1
ATOM 4126 N N . SER A 1 284 ? 8.330 -37.463 -6.383 1.000 18.290 284 SER A N 1
ATOM 4127 C CA . SER A 1 284 ? 8.736 -38.895 -6.348 1.000 19.120 284 SER A CA 1
ATOM 4128 C C . SER A 1 284 ? 8.935 -39.416 -7.774 1.000 19.600 284 SER A C 1
ATOM 4129 O O . SER A 1 284 ? 8.597 -38.693 -8.716 1.000 18.760 284 SER A O 1
ATOM 4137 N N . GLY A 1 285 ? 9.482 -40.626 -7.921 1.000 20.400 285 GLY A N 1
ATOM 4138 C CA . GLY A 1 285 ? 9.791 -41.223 -9.235 1.000 21.720 285 GLY A CA 1
ATOM 4139 C C . GLY A 1 285 ? 10.780 -40.364 -10.002 1.000 22.200 285 GLY A C 1
ATOM 4140 O O . GLY A 1 285 ? 11.832 -40.017 -9.428 1.000 22.100 285 GLY A O 1
ATOM 4144 N N . ASN A 1 286 ? 10.454 -39.993 -11.240 1.000 22.180 286 ASN A N 1
ATOM 4145 C CA . ASN A 1 286 ? 11.336 -39.152 -12.092 1.000 24.420 286 ASN A CA 1
ATOM 4146 C C . ASN A 1 286 ? 11.153 -37.665 -11.749 1.000 22.130 286 ASN A C 1
ATOM 4147 O O . ASN A 1 286 ? 11.845 -36.837 -12.371 1.000 21.690 286 ASN A O 1
ATOM 4158 N N . ASN A 1 287 ? 10.290 -37.342 -10.781 1.000 20.440 287 ASN A N 1
ATOM 4159 C CA . ASN A 1 287 ? 9.949 -35.941 -10.413 1.000 20.150 287 ASN A CA 1
ATOM 4160 C C . ASN A 1 287 ? 10.691 -35.512 -9.145 1.000 19.010 287 ASN A C 1
ATOM 4161 O O . ASN A 1 287 ? 10.680 -34.312 -8.847 1.000 18.320 287 ASN A O 1
ATOM 4172 N N . GLY A 1 288 ? 11.304 -36.438 -8.412 1.000 18.170 288 GLY A N 1
ATOM 4173 C CA . GLY A 1 288 ? 12.060 -36.067 -7.203 1.000 18.090 288 GLY A CA 1
ATOM 4174 C C . GLY A 1 288 ? 12.581 -37.283 -6.451 1.000 17.780 288 GLY A C 1
ATOM 4175 O O . GLY A 1 288 ? 12.300 -38.419 -6.830 1.000 17.740 288 GLY A O 1
ATOM 4179 N N . PRO 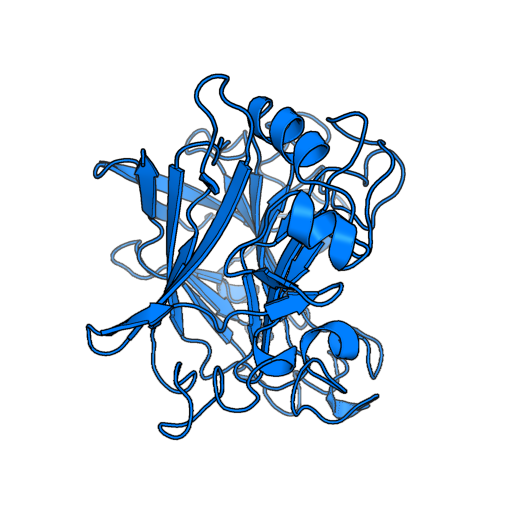A 1 289 ? 13.336 -37.060 -5.355 1.000 17.760 289 PRO A N 1
ATOM 4180 C CA . PRO A 1 289 ? 13.991 -38.141 -4.615 1.000 18.040 289 PRO A CA 1
ATOM 4181 C C . PRO A 1 289 ? 13.113 -38.806 -3.545 1.000 18.370 289 PRO A C 1
ATOM 4182 O O . PRO A 1 289 ? 13.568 -39.750 -2.904 1.000 17.770 289 PRO A O 1
ATOM 4193 N N . CYS A 1 290 ? 11.886 -38.311 -3.368 1.000 19.030 290 CYS A N 1
ATOM 4194 C CA . CYS A 1 290 ? 11.006 -38.687 -2.225 1.000 19.610 290 CYS A CA 1
ATOM 4195 C C . CYS A 1 290 ? 10.530 -40.139 -2.341 1.000 19.940 290 CYS A C 1
ATOM 4196 O O . CYS A 1 290 ? 10.348 -40.628 -3.471 1.000 20.080 290 CYS A O 1
ATOM 4203 N N . ALA A 1 291 ? 10.351 -40.791 -1.189 1.000 22.010 291 ALA A N 1
ATOM 4204 C CA . ALA A 1 291 ? 9.781 -42.154 -1.063 1.000 22.810 291 ALA A CA 1
ATOM 4205 C C . ALA A 1 291 ? 8.388 -42.140 -1.706 1.000 23.500 291 ALA A C 1
ATOM 4206 O O . ALA A 1 291 ? 7.652 -41.173 -1.479 1.000 25.450 291 ALA A O 1
ATOM 4213 N N . ALA A 1 292 ? 8.073 -43.138 -2.532 1.000 25.410 292 ALA A N 1
ATOM 4214 C CA . ALA A 1 292 ? 6.783 -43.258 -3.256 1.000 25.380 292 ALA A CA 1
ATOM 4215 C C . ALA A 1 292 ? 5.740 -43.938 -2.364 1.000 25.970 292 ALA A C 1
ATOM 4216 O O . ALA A 1 292 ? 6.121 -44.798 -1.547 1.000 23.520 292 ALA A O 1
ATOM 4223 N N . ASN A 1 293 ? 4.471 -43.554 -2.519 1.000 26.590 293 ASN A N 1
ATOM 4224 C CA . ASN A 1 293 ? 3.310 -44.200 -1.851 1.000 28.010 293 ASN A CA 1
ATOM 4225 C C . ASN A 1 293 ? 3.555 -44.279 -0.346 1.000 29.270 293 ASN A C 1
ATOM 4226 O O . ASN A 1 293 ? 3.121 -45.269 0.271 1.000 30.010 293 ASN A O 1
ATOM 4237 N N . ASP A 1 294 ? 4.193 -43.254 0.221 1.000 29.030 294 ASP A N 1
ATOM 4238 C CA . ASP A 1 294 ? 4.625 -43.232 1.642 1.000 29.560 294 ASP A CA 1
ATOM 4239 C C . ASP A 1 294 ? 3.414 -42.972 2.534 1.000 29.850 294 ASP A C 1
ATOM 4240 O O . ASP A 1 294 ? 2.869 -41.869 2.527 1.000 26.560 294 ASP A O 1
ATOM 4249 N N . PRO A 1 295 ? 2.966 -43.958 3.352 1.000 30.470 295 PRO A N 1
ATOM 4250 C CA . PRO A 1 295 ? 1.879 -43.729 4.305 1.000 30.680 295 PRO A CA 1
ATOM 4251 C C . PRO A 1 295 ? 2.171 -42.547 5.243 1.000 29.740 295 PRO A C 1
ATOM 4252 O O . PRO A 1 295 ? 1.237 -41.860 5.619 1.000 30.560 295 PRO A O 1
ATOM 4263 N N . ASP A 1 296 ? 3.450 -42.331 5.571 1.000 29.470 296 ASP A N 1
ATOM 4264 C CA . ASP A 1 296 ? 3.926 -41.229 6.448 1.000 31.500 296 ASP A CA 1
ATOM 4265 C C . ASP A 1 296 ? 3.790 -39.879 5.728 1.000 28.760 296 ASP A C 1
ATOM 4266 O O . ASP A 1 296 ? 3.817 -38.846 6.423 1.000 28.950 296 ASP A O 1
ATOM 4275 N N . GLY A 1 297 ? 3.675 -39.895 4.395 1.000 25.140 297 GLY A N 1
ATOM 4276 C CA . GLY A 1 297 ? 3.500 -38.698 3.549 1.000 24.230 297 GLY A CA 1
ATOM 4277 C C . GLY A 1 297 ? 2.064 -38.206 3.532 1.000 23.050 297 GLY A C 1
ATOM 4278 O O . GLY A 1 297 ? 1.849 -37.044 3.147 1.000 23.570 297 GLY A O 1
ATOM 4282 N N . ALA A 1 298 ? 1.098 -39.056 3.903 1.000 22.500 298 ALA A N 1
ATOM 4283 C CA . ALA A 1 298 ? -0.316 -38.653 4.089 1.000 22.360 298 ALA A CA 1
ATOM 4284 C C . ALA A 1 298 ? -0.390 -37.617 5.215 1.000 22.510 298 ALA A C 1
ATOM 4285 O O . ALA A 1 298 ? 0.346 -37.767 6.217 1.000 22.740 298 ALA A O 1
ATOM 4292 N N . ARG A 1 299 ? -1.248 -36.613 5.034 1.000 22.190 299 ARG A N 1
ATOM 4293 C CA . ARG A 1 299 ? -1.356 -35.398 5.888 1.000 22.450 299 ARG A CA 1
ATOM 4294 C C . ARG A 1 299 ? -1.313 -35.757 7.381 1.000 23.070 299 ARG A C 1
ATOM 4295 O O . ARG A 1 299 ? -0.508 -35.164 8.119 1.000 21.530 299 ARG A O 1
ATOM 4316 N N . GLU A 1 300 ? -2.155 -36.691 7.817 1.000 25.310 300 GLU A N 1
ATOM 4317 C CA . GLU A 1 300 ? -2.336 -37.002 9.265 1.000 26.860 300 GLU A CA 1
ATOM 4318 C C . GLU A 1 300 ? -1.028 -37.518 9.873 1.000 26.110 300 GLU A C 1
ATOM 4319 O O . GLU A 1 300 ? -0.759 -37.201 11.047 1.000 26.740 300 GLU A O 1
ATOM 4331 N N . GLN A 1 301 ? -0.237 -38.267 9.104 1.000 26.200 301 GLN A N 1
ATOM 4332 C CA . GLN A 1 301 ? 1.069 -38.818 9.558 1.000 26.980 301 GLN A CA 1
ATOM 4333 C C . GLN A 1 301 ? 2.151 -37.743 9.431 1.000 25.870 301 GLN A C 1
ATOM 4334 O O . GLN A 1 301 ? 2.997 -37.621 10.340 1.000 24.120 301 GLN A O 1
ATOM 4348 N N . LEU A 1 302 ? 2.127 -36.995 8.330 1.000 24.620 302 LEU A N 1
ATOM 4349 C CA A LEU A 1 302 ? 3.119 -35.928 8.029 0.500 23.890 302 LEU A CA 1
ATOM 4350 C CA B LEU A 1 302 ? 3.146 -35.952 8.049 0.500 23.710 302 LEU A CA 1
ATOM 4351 C C . LEU A 1 302 ? 3.156 -34.928 9.190 1.000 22.660 302 LEU A C 1
ATOM 4352 O O . LEU A 1 302 ? 4.264 -34.583 9.640 1.000 23.230 302 LEU A O 1
ATOM 4382 N N . ILE A 1 303 ? 1.982 -34.481 9.640 1.000 21.770 303 ILE A N 1
ATOM 4383 C CA . ILE A 1 303 ? 1.855 -33.433 10.698 1.000 22.460 303 ILE A CA 1
ATOM 4384 C C . ILE A 1 303 ? 2.303 -33.999 12.056 1.000 23.700 303 ILE A C 1
ATOM 4385 O O . ILE A 1 303 ? 2.659 -33.188 12.929 1.000 22.560 303 ILE A O 1
ATOM 4401 N N . LYS A 1 304 ? 2.280 -35.324 12.241 1.000 24.170 304 LYS A N 1
ATOM 4402 C CA . LYS A 1 304 ? 2.797 -35.976 13.478 1.000 25.980 304 LYS A CA 1
ATOM 4403 C C . LYS A 1 304 ? 4.327 -36.046 13.414 1.000 25.710 304 LYS A C 1
ATOM 4404 O O . LYS A 1 304 ? 4.967 -35.740 14.433 1.000 25.210 304 LYS A O 1
ATOM 4423 N N . LYS A 1 305 ? 4.885 -36.430 12.262 1.000 25.930 305 LYS A N 1
ATOM 4424 C CA . LYS A 1 305 ? 6.353 -36.572 12.062 1.000 27.140 305 LYS A CA 1
ATOM 4425 C C . LYS A 1 305 ? 7.023 -35.192 12.037 1.000 24.520 305 LYS A C 1
ATOM 4426 O O . LYS A 1 305 ? 8.148 -35.085 12.560 1.000 21.920 305 LYS A O 1
ATOM 4445 N N . TYR A 1 306 ? 6.359 -34.188 11.452 1.000 22.360 306 TYR A N 1
ATOM 4446 C CA . TYR A 1 306 ? 6.928 -32.840 11.187 1.000 22.070 306 TYR A CA 1
ATOM 4447 C C . TYR A 1 306 ? 5.944 -31.768 11.644 1.000 21.640 306 TYR A C 1
ATOM 4448 O O . TYR A 1 306 ? 5.418 -31.003 10.830 1.000 20.450 306 TYR A O 1
ATOM 4466 N N . PRO A 1 307 ? 5.682 -31.666 12.968 1.000 21.730 307 PRO A N 1
ATOM 4467 C CA . PRO A 1 307 ? 4.687 -30.730 13.484 1.000 21.570 307 PRO A CA 1
ATOM 4468 C C . PRO A 1 307 ? 5.032 -29.250 13.259 1.000 20.830 307 PRO A C 1
ATOM 4469 O O . PRO A 1 307 ? 4.148 -28.437 13.403 1.000 19.920 307 PRO A O 1
ATOM 4480 N N . GLU A 1 308 ? 6.286 -28.938 12.918 1.000 20.880 308 GLU A N 1
ATOM 4481 C CA . GLU A 1 308 ? 6.735 -27.545 12.668 1.000 21.900 308 GLU A CA 1
ATOM 4482 C C . GLU A 1 308 ? 6.875 -27.279 11.164 1.000 20.670 308 GLU A C 1
ATOM 4483 O O . GLU A 1 308 ? 7.465 -26.236 10.814 1.000 20.930 308 GLU A O 1
ATOM 4495 N N . ALA A 1 309 ? 6.344 -28.151 10.302 1.000 19.110 309 ALA A N 1
ATOM 4496 C CA . ALA A 1 309 ? 6.371 -27.933 8.834 1.000 18.070 309 ALA A CA 1
ATOM 4497 C C . ALA A 1 309 ? 5.694 -26.589 8.535 1.000 17.8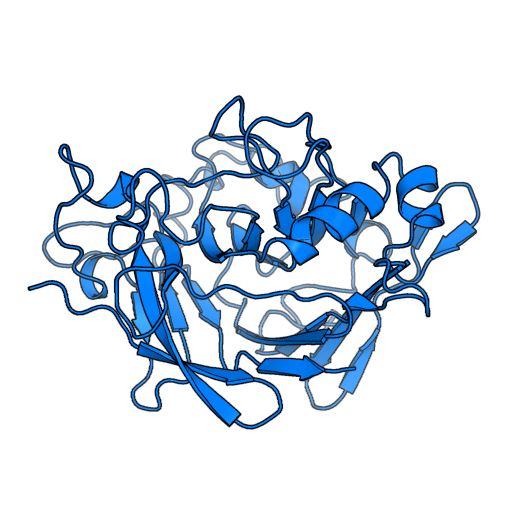90 309 ALA A C 1
ATOM 4498 O O . ALA A 1 309 ? 4.550 -26.377 8.996 1.000 17.360 309 ALA A O 1
ATOM 4505 N N . LEU A 1 310 ? 6.385 -25.699 7.823 1.000 17.230 310 LEU A N 1
ATOM 4506 C CA . LEU A 1 310 ? 5.842 -24.363 7.463 1.000 16.950 310 LEU A CA 1
ATOM 4507 C C . LEU A 1 310 ? 6.610 -23.800 6.265 1.000 16.600 310 LEU A C 1
ATOM 4508 O O . LEU A 1 310 ? 7.698 -24.326 5.934 1.000 16.260 310 LEU A O 1
ATOM 4524 N N . VAL A 1 311 ? 6.031 -22.788 5.621 1.000 15.860 311 VAL A N 1
ATOM 4525 C CA . VAL A 1 311 ? 6.670 -22.034 4.506 1.000 15.640 311 VAL A CA 1
ATOM 4526 C C . VAL A 1 311 ? 6.698 -20.564 4.912 1.000 16.010 311 VAL A C 1
ATOM 4527 O O . VAL A 1 311 ? 5.781 -20.127 5.633 1.000 15.820 311 VAL A O 1
ATOM 4540 N N . LYS A 1 312 ? 7.737 -19.837 4.505 1.000 16.490 312 LYS A N 1
ATOM 4541 C CA . LYS A 1 312 ? 7.779 -18.365 4.645 1.000 17.410 312 LYS A CA 1
ATOM 4542 C C . LYS A 1 312 ? 7.938 -17.755 3.257 1.000 16.480 312 LYS A C 1
ATOM 4543 O O . LYS A 1 312 ? 8.825 -18.187 2.522 1.000 16.730 312 LYS A O 1
ATOM 4562 N N . TYR A 1 313 ? 7.084 -16.790 2.935 1.000 16.010 313 TYR A N 1
ATOM 4563 C CA . TYR A 1 313 ? 7.178 -15.973 1.702 1.000 15.980 313 TYR A CA 1
ATOM 4564 C C . TYR A 1 313 ? 7.421 -14.526 2.120 1.000 16.440 313 TYR A C 1
ATOM 4565 O O . TYR A 1 313 ? 6.757 -14.040 3.048 1.000 16.950 313 TYR A O 1
ATOM 4583 N N A SER A 1 314 ? 8.348 -13.858 1.431 0.700 16.930 314 SER A N 1
ATOM 4584 N N B SER A 1 314 ? 8.349 -13.845 1.449 0.300 16.060 314 SER A N 1
ATOM 4585 C CA A SER A 1 314 ? 8.764 -12.459 1.719 0.700 17.290 314 SER A CA 1
ATOM 4586 C CA B SER A 1 314 ? 8.698 -12.432 1.757 0.300 15.840 314 SER A CA 1
ATOM 4587 C C A SER A 1 314 ? 8.841 -11.655 0.417 0.700 16.970 314 SER A C 1
ATOM 4588 C C B SER A 1 314 ? 8.910 -11.643 0.463 0.300 16.290 314 SER A C 1
ATOM 4589 O O A SER A 1 314 ? 9.103 -12.258 -0.640 0.700 15.820 314 SER A O 1
ATOM 4590 O O B SER A 1 314 ? 9.338 -12.246 -0.538 0.300 15.830 314 SER A O 1
ATOM 4605 N N . ASN A 1 315 ? 8.613 -10.340 0.507 1.000 16.740 315 ASN A N 1
ATOM 4606 C CA . ASN A 1 315 ? 8.961 -9.373 -0.570 1.000 18.060 315 ASN A CA 1
ATOM 4607 C C . ASN A 1 315 ? 8.367 -9.847 -1.900 1.000 17.410 315 ASN A C 1
ATOM 4608 O O . ASN A 1 315 ? 9.119 -9.988 -2.886 1.000 17.370 315 ASN A O 1
ATOM 4619 N N . LEU A 1 316 ? 7.070 -10.137 -1.901 1.000 17.260 316 LEU A N 1
ATOM 4620 C CA . LEU A 1 316 ? 6.312 -10.382 -3.150 1.000 17.400 316 LEU A CA 1
ATOM 4621 C C . LEU A 1 316 ? 6.423 -9.115 -4.005 1.000 17.550 316 LEU A C 1
ATOM 4622 O O . LEU A 1 316 ? 6.214 -8.007 -3.470 1.000 16.710 316 LEU A O 1
ATOM 4638 N N . ARG A 1 317 ? 6.799 -9.265 -5.271 1.000 17.830 317 ARG A N 1
ATOM 4639 C CA . ARG A 1 317 ? 6.930 -8.090 -6.175 1.000 19.400 317 ARG A CA 1
ATOM 4640 C C . ARG A 1 317 ? 6.437 -8.490 -7.564 1.000 18.400 317 ARG A C 1
ATOM 4641 O O . ARG A 1 317 ? 6.734 -9.613 -8.019 1.000 17.700 317 ARG A O 1
ATOM 4662 N N . ILE A 1 318 ? 5.623 -7.624 -8.161 1.000 17.450 318 ILE A N 1
ATOM 4663 C CA . ILE A 1 318 ? 5.179 -7.742 -9.575 1.000 17.280 318 ILE A CA 1
ATOM 4664 C C . ILE A 1 318 ? 5.679 -6.496 -10.293 1.000 18.240 318 ILE A C 1
ATOM 4665 O O . ILE A 1 318 ? 5.406 -5.382 -9.812 1.000 17.910 318 ILE A O 1
ATOM 4681 N N . THR A 1 319 ? 6.426 -6.699 -11.375 1.000 18.500 319 THR A N 1
ATOM 4682 C CA . THR A 1 319 ? 7.109 -5.606 -12.102 1.000 19.650 319 THR A CA 1
ATOM 4683 C C . THR A 1 319 ? 6.864 -5.802 -13.595 1.000 19.380 319 THR A C 1
ATOM 4684 O O . THR A 1 319 ? 6.916 -6.955 -14.046 1.000 19.580 319 THR A O 1
ATOM 4695 N N . THR A 1 320 ? 6.560 -4.719 -14.309 1.000 19.570 320 THR A N 1
ATOM 4696 C CA . THR A 1 320 ? 6.411 -4.723 -15.788 1.000 20.000 320 THR A CA 1
ATOM 4697 C C . THR A 1 320 ? 7.770 -5.050 -16.411 1.000 20.680 320 THR A C 1
ATOM 4698 O O . THR A 1 320 ? 8.779 -4.442 -15.993 1.000 20.670 320 THR A O 1
ATOM 4709 N N . LEU A 1 321 ? 7.795 -5.977 -17.369 1.000 20.840 321 LEU A N 1
ATOM 4710 C CA . LEU A 1 321 ? 9.026 -6.371 -18.107 1.000 22.390 321 LEU A CA 1
ATOM 4711 C C . LEU A 1 321 ? 9.538 -5.183 -18.925 1.000 24.540 321 LEU A C 1
ATOM 4712 O O . LEU A 1 321 ? 8.806 -4.249 -19.237 1.000 24.370 321 LEU A O 1
#

InterPro domains:
  IPR001722 Glycoside hydrolase, family 7 [PF00840] (55-151)
  IPR001722 Glycoside hydrolase, family 7 [PF00840] (156-338)
  IPR001722 Glycoside hydrolase, family 7 [PR00734] (99-119)
  IPR001722 Glycoside hydrolase, family 7 [PR00734] (119-137)
  IPR001722 Glycoside hydrolase, family 7 [PR00734] (285-304)
  IPR001722 Glycoside hydrolase, family 7 [PR00734] (327-341)
  IPR001722 Glycoside hydrolase, family 7 [PTHR33753] (55-339)
  IPR013320 Concanavalin A-like lectin/glucanase domain superfamily [SSF49899] (19-338)
  IPR037019 Glycoside hydrolase family 7, catalytic domain superfamily [G3DSA:2.70.100.10] (22-341)

Nearest PDB structures (foldseek):
  8pof-assembly1_A  TM=1.003E+00  e=1.015E-76  Reticulitermes speratus gut symbiotic protist
  2ovw-assembly1_A  TM=8.922E-01  e=3.219E-31  Fusarium oxysporum
  1dym-assembly1_A  TM=8.831E-01  e=6.176E-31  Mycothermus thermophilus
  4csi-assembly1_A  TM=9.007E-01  e=1.523E-28  Mycothermus thermophilus
  4csi-assembly2_B  TM=8.888E-01  e=1.068E-28  Mycothermus thermophilus

Solvent-accessible surface area: 13122 Å² total; per-residue (Å²): 105,27,150,49,20,134,0,27,4,64,71,69,59,153,76,40,53,0,29,0,0,0,3,43,119,51,4,56,154,109,10,97,28,103,12,81,10,103,0,4,0,2,73,35,47,192,104,12,42,33,0,19,0,36,3,41,12,113,70,133,112,62,6,64,130,1,5,66,0,0,0,0,48,77,79,21,101,32,2,21,56,15,59,0,32,18,50,47,0,7,0,34,2,37,0,57,39,1,23,45,10,0,0,0,0,0,12,0,0,9,2,33,109,9,9,76,83,125,11,0,34,58,0,10,27,48,0,24,1,112,33,100,46,96,21,2,0,0,12,0,1,0,0,16,0,0,15,13,1,2,9,13,0,1,10,10,3,96,98,36,16,104,43,11,112,24,21,80,49,8,0,25,18,0,7,28,91,63,50,124,81,7,7,3,60,40,162,176,57,51,0,15,0,58,127,85,6,17,0,23,0,59,0,40,42,30,124,87,29,52,4,56,48,0,44,11,30,2,44,26,74,75,142,95,23,91,22,25,31,18,88,12,69,73,86,130,37,89,17,5,32,53,57,7,0,81,44,52,72,10,130,55,0,84,18,0,8,84,0,0,96,69,9,0,0,0,0,0,7,0,90,8,20,101,99,48,22,26,3,28,97,0,0,4,59,120,30,3,84,10,64,64,104,37,92,56,8,13,21,104,72,5,10,153,107,93,53,99,4,30,0,86,0,21,55,0,75,3,50,70,106

Radius of gyration: 18.47 Å; Cα contacts (8 Å, |Δi|>4): 958; chains: 1; bounding box: 48×45×52 Å

Secondary structure (DSSP, 8-state):
-----EEEEEETTEEEEEEEEE-GGGSTTTS-----HHHHTEEE-TTS-EEEEES-EESSSEE-S-EEEEEE-TTSSSB-EE--TTEEEEEEEE-TT--TTEEEEEEEE---TTTTTT-GGG-----BTT--GGG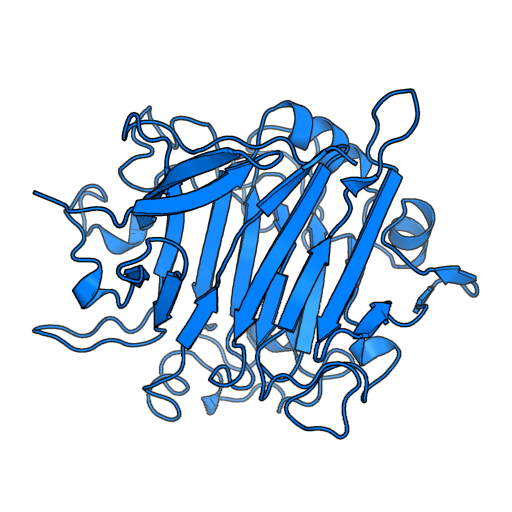B--EEEEEEE-SS-EEEEEE-EESSSSS-EE-SS-EEE-GGGT-TTSEESSTTSSEETTS-EEEEEEEEE-TT--EEEEEEEEEETTEEEEPPPEEETTEEESSB-HHHHHHTT---SHHHHHHHTT-EEEEEEEEE-SSTTTTHHHHBGGG-SBPTT-GGGSHHHHHHH-TT-EEEEEEEEEEE-

Organism: NCBI:txid403658

Sequence (321 aa):
GEQRPKWTWELDGKAVTSLITQDTVSRGTTGKGDIDYNATGVLVSEDGKTLTQRMRTMTTWENKWGSRLYLLNADGQNYEMVDLKGKELAFDVDMSALPCSINAALYTVEMAKGGASNDAQYGTGYCDAQGSGSGACNELDIWEANSAATQLAVHSCTPAGRGGTCDTGGCNDNPYRTDKTFYGSSEKFAVDTSSKPFTVVTQQFVTGGAAGGGGALTEVIRTYVQGGKTIPTPAVTAGGNQYTSLTNAYCSASGGKPLDGMSTSLDAGHVIVVSLWASDDAGGMDWLDSGNNGPCAANDPDGAREQLLIKKYPEALVKYSSNLRITTL

Foldseek 3Di:
DADFQWAWAAEARDTFTFTKAFALVPQPPVSQHHDDCLQLQWDADPVNFKTKWFCWGDDVHINLFTTKIWGAHPVLQFGPWAQQQLKKKKWKKQQQLFDPQKWFWKWWWLFGRCAPHSHCNSNHQDADQPDAFSNHAWIFGLWTDHQWWIKGFTWFFPPHHGHGHIQSLGLMDILLLPPQQQGHCDPSHVHHSNDMKMWMWHQYADPPSFRFWIFIWMADPNDIHFRAFDDFQNDTHRTQGCVSCVRVVHHGCRRVRNRSVSTIIIIGGIGGAQFQQPCCSCDNDSNTDDDGSDNCSHSVNVCVVRVRRMMMIGRTYMHRD

B-factor: mean 22.28, std 6.24, range [9.72, 55.02]